Protein AF-A0A3A8ZZY4-F1 (afdb_monomer_lite)

Foldseek 3Di:
DDDDADPQADALLPDDFDQWKKKKFFKFDFPPPVDDIDTQIFIDGNVDAARVVRSVVQVLLVVLAPDPLVPPPDDPPSNRFDKHWQDAAQLRQWTKIWTADPVQRKIWIFIGGLNHTDDIDIDRPPDDDDAFAWADDDPDIDTDDPLLSVLQCVQDVCDPVCSSHSCPQQAERRRQWGWDADPVRQKIFIAGSNHRDTLAMDGCVVVLVVVCVPDPPDHRPDQADKDWLHWYDDSQWTWTWMDGHQWIWIAIPPVRDIDTDGGQQASWDADPVNQKIKGWSDAWCPVPDDDVVLVVDRVHTFIWMAGPVVRHIHTHDDAQVPDSRTNHTNGMHIDIHRPVSSVVSSPDDDPPPPDPDDD

Sequence (359 aa):
MGYMLSQDYCTIEEFEEMDYYLFCGTQIHKSGTGSGFERKPSIINNDIKTIEEAKELYQRFRAKLPLDDEKLESGEGDENERTEVLYVSPDCKWIITTRWSNYQNVITTKLFVEKEKTREEVYDGSEEITPIIIIKDGEQYKEMDDRHYKQLSEIVWVNFYDIVCSDLKGMSEEGDLIAIMNDDRSLLTIKRVEDGTERWSYDLEGIREDVWERRDDMQKGYEFFSTVCQFEGNEQEGWLVMQAGSSFYKIAYPSGKVTYLGEYLYSPSFSPDGRYLAYSSVDYDNRAGMKSTEYEQTPPPGIYVRDIETGKTAYIYWDPSRNSEEDYFEYRDFLWIEKDSFEEYMTDTDGKNGTKGAE

Structure (mmCIF, N/CA/C/O backbone):
data_AF-A0A3A8ZZY4-F1
#
_entry.id   AF-A0A3A8ZZY4-F1
#
loop_
_atom_site.group_PDB
_atom_site.id
_atom_site.type_symbol
_atom_site.label_atom_id
_atom_site.label_alt_id
_atom_site.label_comp_id
_atom_site.label_asym_id
_atom_site.label_entity_id
_atom_site.label_seq_id
_atom_site.pdbx_PDB_ins_code
_atom_site.Cartn_x
_atom_site.Cartn_y
_atom_site.Cartn_z
_atom_site.occupancy
_atom_site.B_iso_or_equiv
_atom_site.auth_seq_id
_atom_site.auth_comp_id
_atom_site.auth_asym_id
_atom_site.auth_atom_id
_atom_site.pdbx_PDB_model_num
ATOM 1 N N . MET A 1 1 ? 26.068 -13.279 6.895 1.00 34.47 1 MET A N 1
ATOM 2 C CA . MET A 1 1 ? 26.098 -13.832 8.269 1.00 34.47 1 MET A CA 1
ATOM 3 C C . MET A 1 1 ? 24.657 -14.175 8.600 1.00 34.47 1 MET A C 1
ATOM 5 O O . MET A 1 1 ? 23.844 -13.266 8.571 1.00 34.47 1 MET A O 1
ATOM 9 N N . GLY A 1 2 ? 24.308 -15.460 8.724 1.00 35.22 2 GLY A N 1
ATOM 10 C CA . GLY A 1 2 ? 22.908 -15.881 8.853 1.00 35.22 2 GLY A CA 1
ATOM 11 C C . GLY A 1 2 ? 22.333 -15.422 10.186 1.00 35.22 2 GLY A C 1
ATOM 12 O O . GLY A 1 2 ? 22.812 -15.856 11.233 1.00 35.22 2 GLY A O 1
ATOM 13 N N . TYR A 1 3 ? 21.354 -14.521 10.152 1.00 46.41 3 TYR A N 1
ATOM 14 C CA . TYR A 1 3 ? 20.561 -14.212 11.332 1.00 46.41 3 TYR A CA 1
ATOM 15 C C . TYR A 1 3 ? 19.763 -15.464 11.681 1.00 46.41 3 TYR A C 1
ATOM 17 O O . TYR A 1 3 ? 19.032 -15.995 10.849 1.00 46.41 3 TYR A O 1
ATOM 25 N N . MET A 1 4 ? 19.941 -15.971 12.898 1.00 40.50 4 MET A N 1
ATOM 26 C CA . MET A 1 4 ? 18.979 -16.911 13.454 1.00 40.50 4 MET A CA 1
ATOM 27 C C . MET A 1 4 ? 17.675 -16.142 13.635 1.00 40.50 4 MET A C 1
ATOM 29 O O . MET A 1 4 ? 17.638 -15.192 14.418 1.00 40.50 4 MET A O 1
ATOM 33 N N . LEU A 1 5 ? 16.635 -16.541 12.903 1.00 52.94 5 LEU A N 1
ATOM 34 C CA . LEU A 1 5 ? 15.272 -16.103 13.182 1.00 52.94 5 LEU A CA 1
ATOM 35 C C . LEU A 1 5 ? 14.984 -16.379 14.665 1.00 52.94 5 LEU A C 1
ATOM 37 O O . LEU A 1 5 ? 15.383 -17.427 15.190 1.00 52.94 5 LEU A O 1
ATOM 41 N N . SER A 1 6 ? 14.345 -15.437 15.366 1.00 56.25 6 SER A N 1
ATOM 42 C CA . SER A 1 6 ? 13.796 -15.772 16.682 1.00 56.25 6 SER A CA 1
ATOM 43 C C . SER A 1 6 ? 12.751 -16.883 16.510 1.00 56.25 6 SER A C 1
ATOM 45 O O . SER A 1 6 ? 12.298 -17.150 15.398 1.00 56.25 6 SER A O 1
ATOM 47 N N . GLN A 1 7 ? 12.365 -17.550 17.600 1.00 54.94 7 GLN A N 1
ATOM 48 C CA . GLN A 1 7 ? 11.425 -18.683 17.551 1.00 54.94 7 GLN A CA 1
ATOM 49 C C . GLN A 1 7 ? 10.053 -18.343 16.933 1.00 54.94 7 GLN A C 1
ATOM 51 O O . GLN A 1 7 ? 9.288 -19.259 16.647 1.00 54.94 7 GLN A O 1
ATOM 56 N N . ASP A 1 8 ? 9.771 -17.058 16.705 1.00 68.12 8 ASP A N 1
ATOM 57 C CA . ASP A 1 8 ? 8.483 -16.540 16.253 1.00 68.12 8 ASP A CA 1
ATOM 58 C C . ASP A 1 8 ? 8.420 -16.241 14.740 1.00 68.12 8 ASP A C 1
ATOM 60 O O . ASP A 1 8 ? 7.349 -15.889 14.247 1.00 68.12 8 ASP A O 1
ATOM 64 N N . TYR A 1 9 ? 9.527 -16.383 13.992 1.00 82.38 9 TYR A N 1
ATOM 65 C CA . TYR A 1 9 ? 9.566 -16.118 12.543 1.00 82.38 9 TYR A CA 1
ATOM 66 C C . TYR A 1 9 ? 9.972 -17.348 11.741 1.00 82.38 9 TYR A C 1
ATOM 68 O O . TYR A 1 9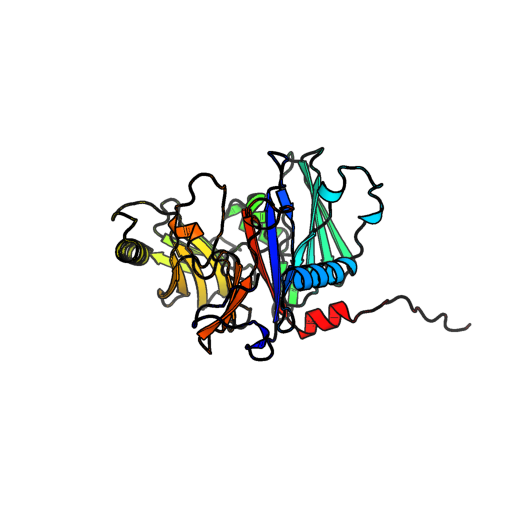 ? 10.842 -18.118 12.151 1.00 82.38 9 TYR A O 1
ATOM 76 N N . CYS A 1 10 ? 9.372 -17.487 10.563 1.00 84.00 10 CYS A N 1
ATOM 77 C CA . CYS A 1 10 ? 9.706 -18.514 9.586 1.00 84.00 10 CYS A CA 1
ATOM 78 C C . CYS A 1 10 ? 10.314 -17.909 8.314 1.00 84.00 10 CYS A C 1
ATOM 80 O O . CYS A 1 10 ? 10.350 -16.692 8.115 1.00 84.00 10 CYS A O 1
ATOM 82 N N . THR A 1 11 ? 10.820 -18.773 7.445 1.00 84.25 11 THR A N 1
ATOM 83 C CA . THR A 1 11 ? 11.118 -18.414 6.055 1.00 84.25 11 THR A CA 1
ATOM 84 C C . THR A 1 11 ? 9.823 -18.346 5.238 1.00 84.25 11 THR A C 1
ATOM 86 O O . THR A 1 11 ? 8.807 -18.925 5.627 1.00 84.25 11 THR A O 1
ATOM 89 N N . ILE A 1 12 ? 9.830 -17.632 4.108 1.00 85.06 12 ILE A N 1
ATOM 90 C CA . ILE A 1 12 ? 8.643 -17.529 3.239 1.00 85.06 12 ILE A CA 1
ATOM 91 C C . ILE A 1 12 ? 8.291 -18.864 2.553 1.00 85.06 12 ILE A C 1
ATOM 93 O O . ILE A 1 12 ? 7.125 -19.127 2.275 1.00 85.06 12 ILE A O 1
ATOM 97 N N . GLU A 1 13 ? 9.270 -19.759 2.383 1.00 83.75 13 GLU A N 1
ATOM 98 C CA . GLU A 1 13 ? 9.075 -21.139 1.901 1.00 83.75 13 GLU A CA 1
ATOM 99 C C . GLU A 1 13 ? 8.214 -21.995 2.852 1.00 83.75 13 GLU A C 1
ATOM 101 O O . GLU A 1 13 ? 7.674 -23.022 2.452 1.00 83.75 13 GLU A O 1
ATOM 106 N N . GLU A 1 14 ? 8.103 -21.610 4.129 1.00 84.38 14 GLU A N 1
ATOM 107 C CA . GLU A 1 14 ? 7.311 -22.334 5.137 1.00 84.38 14 GLU A CA 1
ATOM 108 C C . GLU A 1 14 ? 5.828 -21.936 5.148 1.00 84.38 14 GLU A C 1
ATOM 110 O O . GLU A 1 14 ? 5.035 -22.481 5.940 1.00 84.38 14 GLU A O 1
ATOM 115 N N . PHE A 1 15 ? 5.455 -20.972 4.307 1.00 83.56 15 PHE A N 1
ATOM 116 C CA . PHE A 1 15 ? 4.062 -20.703 3.985 1.00 83.56 15 PHE A CA 1
ATOM 117 C C . PHE A 1 15 ? 3.546 -21.791 3.043 1.00 83.56 15 PHE A C 1
ATOM 119 O O . PHE A 1 15 ? 4.311 -22.437 2.328 1.00 83.56 15 PHE A O 1
ATOM 126 N N . GLU A 1 16 ? 2.233 -22.018 3.056 1.00 74.81 16 GLU A N 1
ATOM 127 C CA . GLU A 1 16 ? 1.615 -22.725 1.935 1.00 74.81 16 GLU A CA 1
ATOM 128 C C . GLU A 1 16 ? 1.882 -21.948 0.637 1.00 74.81 16 GLU A C 1
ATOM 130 O O . GLU A 1 16 ? 2.262 -20.772 0.674 1.00 74.81 16 GLU A O 1
ATOM 135 N N . GLU A 1 17 ? 1.716 -22.618 -0.504 1.00 83.00 17 GLU A N 1
ATOM 136 C CA . GLU A 1 17 ? 1.818 -21.971 -1.811 1.00 83.00 17 GLU A CA 1
ATOM 137 C C . GLU A 1 17 ? 0.932 -20.719 -1.814 1.00 83.00 17 GLU A C 1
ATOM 139 O O . GLU A 1 17 ? -0.276 -20.814 -1.604 1.00 83.00 17 GLU A O 1
ATOM 144 N N . MET A 1 18 ? 1.559 -19.545 -1.934 1.00 89.38 18 MET A N 1
ATOM 145 C CA . MET A 1 18 ? 0.845 -18.277 -1.920 1.00 89.38 18 MET A CA 1
ATOM 146 C C . MET A 1 18 ? 0.249 -18.038 -3.298 1.00 89.38 18 MET A C 1
ATOM 148 O O . MET A 1 18 ? 0.921 -18.203 -4.318 1.00 89.38 18 MET A O 1
ATOM 152 N N . ASP A 1 19 ? -0.980 -17.540 -3.307 1.00 94.06 19 ASP A N 1
ATOM 153 C CA . ASP A 1 19 ? -1.680 -17.125 -4.525 1.00 94.06 19 ASP A CA 1
ATOM 154 C C . ASP A 1 19 ? -1.203 -15.750 -5.037 1.00 94.06 19 ASP A C 1
ATOM 156 O O . ASP A 1 19 ? -1.720 -15.226 -6.023 1.00 94.06 19 ASP A O 1
ATOM 160 N N . TYR A 1 20 ? -0.193 -15.159 -4.384 1.00 95.75 20 TYR A N 1
ATOM 161 C CA . TYR A 1 20 ? 0.302 -13.819 -4.676 1.00 95.75 20 TYR A CA 1
ATOM 162 C C . TYR A 1 20 ? 1.825 -13.709 -4.639 1.00 95.75 20 TYR A C 1
ATOM 164 O O . TYR A 1 20 ? 2.514 -14.348 -3.843 1.00 95.75 20 TYR A O 1
ATOM 172 N N . TYR A 1 21 ? 2.325 -12.798 -5.463 1.00 96.88 21 TYR A N 1
ATOM 173 C CA . TYR A 1 21 ? 3.656 -12.220 -5.401 1.00 96.88 21 TYR A CA 1
ATOM 174 C C . TYR A 1 21 ? 3.553 -10.866 -4.699 1.00 96.88 21 TYR A C 1
ATOM 176 O O . TYR A 1 21 ? 2.567 -10.142 -4.843 1.00 96.88 21 TYR A O 1
ATOM 184 N N . LEU A 1 22 ? 4.591 -10.502 -3.956 1.00 96.38 22 LEU A N 1
ATOM 185 C CA . LEU A 1 22 ? 4.675 -9.224 -3.266 1.00 96.38 22 LEU A CA 1
ATOM 186 C C . LEU A 1 22 ? 5.657 -8.314 -4.001 1.00 96.38 22 LEU A C 1
ATOM 188 O O . LEU A 1 22 ? 6.867 -8.545 -3.981 1.00 96.38 22 LEU A O 1
ATOM 192 N N . PHE A 1 23 ? 5.147 -7.267 -4.639 1.00 96.19 23 PHE A N 1
ATOM 193 C CA . PHE A 1 23 ? 5.970 -6.177 -5.142 1.00 96.19 23 PHE A CA 1
ATOM 194 C C . PHE A 1 23 ? 6.312 -5.231 -3.994 1.00 96.19 23 PHE A C 1
ATOM 196 O O . PHE A 1 23 ? 5.437 -4.767 -3.267 1.00 96.19 23 PHE A O 1
ATOM 203 N N . CYS A 1 24 ? 7.596 -4.936 -3.830 1.00 92.81 24 CYS A N 1
ATOM 204 C CA . CYS A 1 24 ? 8.098 -4.031 -2.805 1.00 92.81 24 CYS A CA 1
ATOM 205 C C . CYS A 1 24 ? 8.744 -2.822 -3.478 1.00 92.81 24 CYS A C 1
ATOM 207 O O . CYS A 1 24 ? 9.872 -2.913 -3.973 1.00 92.81 24 CYS A O 1
ATOM 209 N N . GLY A 1 25 ? 8.043 -1.692 -3.474 1.00 89.19 25 GLY A N 1
ATOM 210 C CA . GLY A 1 25 ? 8.550 -0.410 -3.948 1.00 89.19 25 GLY A CA 1
ATOM 211 C C . GLY A 1 25 ? 9.370 0.263 -2.856 1.00 89.19 25 GLY A C 1
ATOM 212 O O . GLY A 1 25 ? 8.813 0.945 -2.009 1.00 89.19 25 GLY A O 1
ATOM 213 N N . THR A 1 26 ? 10.687 0.058 -2.848 1.00 85.81 26 THR A N 1
ATOM 214 C CA . THR A 1 26 ? 11.584 0.625 -1.826 1.00 85.81 26 THR A CA 1
ATOM 215 C C . THR A 1 26 ? 12.323 1.853 -2.353 1.00 85.81 26 THR A C 1
ATOM 217 O O . THR A 1 26 ? 12.956 1.781 -3.411 1.00 85.81 26 THR A O 1
ATOM 220 N N . GLN A 1 27 ? 12.317 2.940 -1.579 1.00 81.69 27 GLN A N 1
ATOM 221 C CA . GLN A 1 27 ? 13.132 4.132 -1.806 1.00 81.69 27 GLN A CA 1
ATOM 222 C C . GLN A 1 27 ? 14.170 4.301 -0.687 1.00 81.69 27 GLN A C 1
ATOM 224 O O . GLN A 1 27 ? 13.873 4.184 0.504 1.00 81.69 27 GLN A O 1
ATOM 229 N N . ILE A 1 28 ? 15.413 4.558 -1.087 1.00 79.75 28 ILE A N 1
ATOM 230 C CA . ILE A 1 28 ? 16.561 4.737 -0.198 1.00 79.75 28 ILE A CA 1
ATOM 231 C C . ILE A 1 28 ? 17.297 6.031 -0.530 1.00 79.75 28 ILE A C 1
ATOM 233 O O . ILE A 1 28 ? 17.249 6.526 -1.657 1.00 79.75 28 ILE A O 1
ATOM 237 N N . HIS A 1 29 ? 18.039 6.560 0.435 1.00 73.06 29 HIS A N 1
ATOM 238 C CA . HIS A 1 29 ? 18.991 7.631 0.172 1.00 73.06 29 HIS A CA 1
ATOM 239 C C . HIS A 1 29 ? 20.245 7.108 -0.531 1.00 73.06 29 HIS A C 1
ATOM 241 O O . HIS A 1 29 ? 20.738 6.015 -0.238 1.00 73.06 29 HIS A O 1
ATOM 247 N N . LYS A 1 30 ? 20.793 7.926 -1.435 1.00 69.50 30 LYS A N 1
ATOM 248 C CA . LYS A 1 30 ? 22.051 7.619 -2.123 1.00 69.50 30 LYS A CA 1
ATOM 249 C C . LYS A 1 30 ? 23.234 7.717 -1.165 1.00 69.50 30 LYS A C 1
ATOM 251 O O . LYS A 1 30 ? 23.441 8.743 -0.513 1.00 69.50 30 LYS A O 1
ATOM 256 N N . SER A 1 31 ? 24.054 6.669 -1.130 1.00 62.94 31 SER A N 1
ATOM 257 C CA . SER A 1 31 ? 25.266 6.645 -0.312 1.00 62.94 31 SER A CA 1
ATOM 258 C C . SER A 1 31 ? 26.271 7.704 -0.777 1.00 62.94 31 SER A C 1
ATOM 260 O O . SER A 1 31 ? 26.604 7.783 -1.958 1.00 62.94 31 SER A O 1
ATOM 262 N N . GLY A 1 32 ? 26.802 8.500 0.155 1.00 58.94 32 GLY A N 1
ATOM 263 C CA . GLY A 1 32 ? 27.968 9.362 -0.083 1.00 58.94 32 GLY A CA 1
ATOM 264 C C . GLY A 1 32 ? 27.725 10.675 -0.845 1.00 58.94 32 GLY A C 1
ATOM 265 O O . GLY A 1 32 ? 28.667 11.454 -0.983 1.00 58.94 32 GLY A O 1
ATOM 266 N N . THR A 1 33 ? 26.502 10.970 -1.300 1.00 55.62 33 THR A N 1
ATOM 267 C CA . THR A 1 33 ? 26.198 12.188 -2.084 1.00 55.62 33 THR A CA 1
ATOM 268 C C . THR A 1 33 ? 25.643 13.348 -1.252 1.00 55.62 33 THR A C 1
ATOM 270 O O . THR A 1 33 ? 25.583 14.478 -1.735 1.00 55.62 33 THR A O 1
ATOM 273 N N . GLY A 1 34 ? 25.212 13.099 -0.009 1.00 52.22 34 GLY A N 1
ATOM 274 C CA . GLY A 1 34 ? 24.626 14.111 0.884 1.00 52.22 34 GLY A CA 1
ATOM 275 C C . GLY A 1 34 ? 23.279 14.694 0.418 1.00 52.22 34 GLY A C 1
ATOM 276 O O . GLY A 1 34 ? 22.726 15.547 1.107 1.00 52.22 34 GLY A O 1
ATOM 277 N N . SER A 1 35 ? 22.757 14.256 -0.734 1.00 56.94 35 SER A N 1
ATOM 278 C CA . SER A 1 35 ? 21.435 14.594 -1.276 1.00 56.94 35 SER A CA 1
ATOM 279 C C . SER A 1 35 ? 21.035 13.600 -2.379 1.00 56.94 35 SER A C 1
ATOM 281 O O . SER A 1 35 ? 21.894 13.119 -3.125 1.00 56.94 35 SER A O 1
ATOM 283 N N . GLY A 1 36 ? 19.738 13.300 -2.478 1.00 64.50 36 GLY A N 1
ATOM 284 C CA . GLY A 1 36 ? 19.154 12.460 -3.527 1.00 64.50 36 GLY A CA 1
ATOM 285 C C . GLY A 1 36 ? 18.699 11.075 -3.063 1.00 64.50 36 GLY A C 1
ATOM 286 O O . GLY A 1 36 ? 19.232 10.505 -2.109 1.00 64.50 36 GLY A O 1
ATOM 287 N N . PHE A 1 37 ? 17.721 10.544 -3.794 1.00 72.50 37 PHE A N 1
ATOM 288 C CA . PHE A 1 37 ? 17.074 9.263 -3.531 1.00 72.50 37 PHE A CA 1
ATOM 289 C C . PHE A 1 37 ? 17.274 8.310 -4.703 1.00 72.50 37 PHE A C 1
ATOM 291 O O . PHE A 1 37 ? 17.449 8.736 -5.850 1.00 72.50 37 PHE A O 1
ATOM 298 N N . GLU A 1 38 ? 17.252 7.020 -4.410 1.00 77.69 38 GLU A N 1
ATOM 299 C CA . GLU A 1 38 ? 17.278 5.941 -5.381 1.00 77.69 38 GLU A CA 1
ATOM 300 C C . GLU A 1 38 ? 16.174 4.937 -5.059 1.00 77.69 38 GLU A C 1
ATOM 302 O O . GLU A 1 38 ? 15.868 4.661 -3.899 1.00 77.69 38 GLU A O 1
ATOM 307 N N . ARG A 1 39 ? 15.580 4.370 -6.104 1.00 82.25 39 ARG A N 1
ATOM 308 C CA . ARG A 1 39 ? 14.596 3.303 -5.975 1.00 82.25 39 ARG A CA 1
ATOM 309 C C . ARG A 1 39 ? 15.259 1.956 -6.173 1.00 82.25 39 ARG A C 1
ATOM 311 O O . ARG A 1 39 ? 15.960 1.739 -7.156 1.00 82.25 39 ARG A O 1
ATOM 318 N N . LYS A 1 40 ? 14.996 1.039 -5.250 1.00 86.94 40 LYS A N 1
ATOM 319 C CA . LYS A 1 40 ? 15.500 -0.337 -5.276 1.00 86.94 40 LYS A CA 1
ATOM 320 C C . LYS A 1 40 ? 14.340 -1.333 -5.172 1.00 86.94 40 LYS A C 1
ATOM 322 O O . LYS A 1 40 ? 14.303 -2.094 -4.214 1.00 86.94 40 LYS A O 1
ATOM 327 N N . PRO A 1 41 ? 13.361 -1.324 -6.089 1.00 91.25 41 PRO A N 1
ATOM 328 C CA . PRO A 1 41 ? 12.226 -2.237 -6.015 1.00 91.25 41 PRO A CA 1
ATOM 329 C C . PRO A 1 41 ? 12.644 -3.714 -6.104 1.00 91.25 41 PRO A C 1
ATOM 331 O O . PRO A 1 41 ? 13.705 -4.065 -6.627 1.00 91.25 41 PRO A O 1
ATOM 334 N N . SER A 1 42 ? 11.790 -4.583 -5.571 1.00 94.25 42 SER A N 1
ATOM 335 C CA . SER A 1 42 ? 11.979 -6.037 -5.561 1.00 94.25 42 SER A CA 1
ATOM 336 C C . SER A 1 42 ? 10.634 -6.752 -5.676 1.00 94.25 42 SER A C 1
ATOM 338 O O . SER A 1 42 ? 9.596 -6.154 -5.401 1.00 94.25 42 SER A O 1
ATOM 340 N N . ILE A 1 43 ? 10.645 -8.013 -6.110 1.00 96.88 43 ILE A N 1
ATOM 341 C CA . ILE A 1 43 ? 9.452 -8.866 -6.152 1.00 96.88 43 ILE A CA 1
ATOM 342 C C . ILE A 1 43 ? 9.758 -10.148 -5.389 1.00 96.88 43 ILE A C 1
ATOM 344 O O . ILE A 1 43 ? 10.781 -10.786 -5.631 1.00 96.88 43 ILE A O 1
ATOM 348 N N . ILE A 1 44 ? 8.873 -10.512 -4.472 1.00 94.94 44 ILE A N 1
ATOM 349 C CA . ILE A 1 44 ? 9.041 -11.621 -3.540 1.00 94.94 44 ILE A CA 1
ATOM 350 C C . ILE A 1 44 ? 7.952 -12.664 -3.801 1.00 94.94 44 ILE A C 1
ATOM 352 O O . ILE A 1 44 ? 6.784 -12.318 -3.957 1.00 94.94 44 ILE A O 1
ATOM 356 N N . ASN A 1 45 ? 8.335 -13.939 -3.820 1.00 92.69 45 ASN A N 1
ATOM 357 C CA . ASN A 1 45 ? 7.428 -15.088 -3.843 1.00 92.69 45 ASN A CA 1
ATOM 358 C C . ASN A 1 45 ? 7.920 -16.163 -2.855 1.00 92.69 45 ASN A C 1
ATOM 360 O O . ASN A 1 45 ? 8.943 -15.966 -2.193 1.00 92.69 45 ASN A O 1
ATOM 364 N N . ASN A 1 46 ? 7.224 -17.302 -2.773 1.00 89.75 46 ASN A N 1
ATOM 365 C CA . ASN A 1 46 ? 7.596 -18.399 -1.873 1.00 89.75 46 ASN A CA 1
ATOM 366 C C . ASN A 1 46 ? 9.009 -18.961 -2.098 1.00 89.75 46 ASN A C 1
ATOM 368 O O . ASN A 1 46 ? 9.578 -19.479 -1.148 1.00 89.75 46 ASN A O 1
ATOM 372 N N . ASP A 1 47 ? 9.574 -18.865 -3.305 1.00 87.44 47 ASP A N 1
ATOM 373 C CA . ASP A 1 47 ? 10.882 -19.446 -3.645 1.00 87.44 47 ASP A CA 1
ATOM 374 C C . ASP A 1 47 ? 12.063 -18.505 -3.343 1.00 87.44 47 ASP A C 1
ATOM 376 O O . ASP A 1 47 ? 13.224 -18.917 -3.417 1.00 87.44 47 ASP A O 1
ATOM 380 N N . ILE A 1 48 ? 11.792 -17.232 -3.032 1.00 87.12 48 ILE A N 1
ATOM 381 C CA . ILE A 1 48 ? 12.819 -16.221 -2.760 1.00 87.12 48 ILE A CA 1
ATOM 382 C C . ILE A 1 48 ? 13.410 -16.413 -1.359 1.00 87.12 48 ILE A C 1
ATOM 384 O O . ILE A 1 48 ? 12.711 -16.355 -0.347 1.00 87.12 48 ILE A O 1
ATOM 388 N N . LYS A 1 49 ? 14.737 -16.545 -1.286 1.00 83.12 49 LYS A N 1
ATOM 389 C CA . LYS A 1 49 ? 15.494 -16.706 -0.033 1.00 83.12 49 LYS A CA 1
ATOM 390 C C . LYS A 1 49 ? 16.223 -15.451 0.387 1.00 83.12 49 LYS A C 1
ATOM 392 O O . LYS A 1 49 ? 16.480 -15.261 1.578 1.00 83.12 49 LYS A O 1
ATOM 397 N N . THR A 1 50 ? 16.614 -14.624 -0.576 1.00 86.88 50 THR A N 1
ATOM 398 C CA . THR A 1 50 ? 17.387 -13.412 -0.309 1.00 86.88 50 THR A CA 1
ATOM 399 C C . THR A 1 50 ? 16.821 -12.212 -1.049 1.00 86.88 50 THR A C 1
ATOM 401 O O . THR A 1 50 ? 16.118 -12.334 -2.053 1.00 86.88 50 THR A O 1
ATOM 404 N N . ILE A 1 51 ? 17.146 -11.019 -0.555 1.00 87.50 51 ILE A N 1
ATOM 405 C CA . ILE A 1 51 ? 16.712 -9.787 -1.204 1.00 87.50 51 ILE A CA 1
ATOM 406 C C . ILE A 1 51 ? 17.345 -9.614 -2.594 1.00 87.50 51 ILE A C 1
ATOM 408 O O . ILE A 1 51 ? 16.746 -9.002 -3.473 1.00 87.50 51 ILE A O 1
ATOM 412 N N . GLU A 1 52 ? 18.532 -10.172 -2.830 1.00 89.94 52 GLU A N 1
ATOM 413 C CA . GLU A 1 52 ? 19.194 -10.156 -4.136 1.00 89.94 52 GLU A CA 1
ATOM 414 C C . GLU A 1 52 ? 18.395 -10.950 -5.174 1.00 89.94 52 GLU A C 1
ATOM 416 O O . GLU A 1 52 ? 18.140 -10.432 -6.259 1.00 89.94 52 GLU A O 1
ATOM 421 N N . GLU A 1 53 ? 17.908 -12.144 -4.824 1.00 93.06 53 GLU A N 1
ATOM 422 C CA . GLU A 1 53 ? 17.029 -12.934 -5.699 1.00 93.06 53 GLU A CA 1
ATOM 423 C C . GLU A 1 53 ? 15.721 -12.176 -6.002 1.00 93.06 53 GLU A C 1
ATOM 425 O O . GLU A 1 53 ? 15.247 -12.163 -7.142 1.00 93.06 53 GLU A O 1
ATOM 430 N N . ALA A 1 54 ? 15.168 -11.477 -5.002 1.00 93.88 54 ALA A N 1
ATOM 431 C CA . ALA A 1 54 ? 13.967 -10.657 -5.158 1.00 93.88 54 ALA A CA 1
ATOM 432 C C . ALA A 1 54 ? 14.189 -9.467 -6.112 1.00 93.88 54 ALA A C 1
ATOM 434 O O . ALA A 1 54 ? 13.343 -9.141 -6.954 1.00 93.88 54 ALA A O 1
ATOM 435 N N . LYS A 1 55 ? 15.349 -8.809 -5.995 1.00 92.62 55 LYS A N 1
ATOM 436 C CA . LYS A 1 55 ? 15.780 -7.727 -6.890 1.00 92.62 55 LYS A CA 1
ATOM 437 C C . LYS A 1 55 ? 15.996 -8.257 -8.308 1.00 92.62 55 LYS A C 1
ATOM 439 O O . LYS A 1 55 ? 15.541 -7.628 -9.259 1.00 92.62 55 LYS A O 1
ATOM 444 N N . GLU A 1 56 ? 16.617 -9.422 -8.480 1.00 95.44 56 GLU A N 1
ATOM 445 C CA . GLU A 1 56 ? 16.795 -10.059 -9.792 1.00 95.44 56 GLU A CA 1
ATOM 446 C C . GLU A 1 56 ? 15.461 -10.420 -10.461 1.00 95.44 56 GLU A C 1
ATOM 448 O O . GLU A 1 56 ? 15.294 -10.217 -11.669 1.00 95.44 56 GLU A O 1
ATOM 453 N N . LEU A 1 57 ? 14.484 -10.929 -9.701 1.00 96.81 57 LEU A N 1
ATOM 454 C CA . LEU A 1 57 ? 13.137 -11.179 -10.216 1.00 96.81 57 LEU A CA 1
ATOM 455 C C . LEU A 1 57 ? 12.475 -9.883 -10.700 1.00 96.81 57 LEU A C 1
ATOM 457 O O . LEU A 1 57 ? 11.960 -9.851 -11.820 1.00 96.81 57 LEU A O 1
ATOM 461 N N . TYR A 1 58 ? 12.571 -8.806 -9.919 1.00 96.81 58 TYR A N 1
ATOM 462 C CA . TYR A 1 58 ? 12.103 -7.490 -10.349 1.00 96.81 58 TYR A CA 1
ATOM 463 C C . TYR A 1 58 ? 12.780 -7.022 -11.646 1.00 96.81 58 TYR A C 1
ATOM 465 O O . TYR A 1 58 ? 12.100 -6.572 -12.566 1.00 96.81 58 TYR A O 1
ATOM 473 N N . GLN A 1 59 ? 14.104 -7.161 -11.769 1.00 94.94 59 GLN A N 1
ATOM 474 C CA . GLN A 1 59 ? 14.816 -6.743 -12.982 1.00 94.94 59 GLN A CA 1
ATOM 475 C C . GLN A 1 59 ? 14.332 -7.505 -14.224 1.00 94.94 59 GLN A C 1
ATOM 477 O O . GLN A 1 59 ? 14.165 -6.905 -15.287 1.00 94.94 59 GLN A O 1
ATOM 482 N N . ARG A 1 60 ? 14.042 -8.808 -14.092 1.00 95.44 60 ARG A N 1
ATOM 483 C CA . ARG A 1 60 ? 13.447 -9.611 -15.174 1.00 95.44 60 ARG A CA 1
ATOM 484 C C . ARG A 1 60 ? 12.039 -9.142 -15.535 1.00 95.44 60 ARG A C 1
ATOM 486 O O . ARG A 1 60 ? 11.729 -9.063 -16.720 1.00 95.44 60 ARG A O 1
ATOM 493 N N . PHE A 1 61 ? 11.212 -8.826 -14.540 1.00 95.94 61 PHE A N 1
ATOM 494 C CA . PHE A 1 61 ? 9.870 -8.275 -14.745 1.00 95.94 61 PHE A CA 1
ATOM 495 C C . PHE A 1 61 ? 9.921 -6.933 -15.481 1.00 95.94 61 PHE A C 1
ATOM 497 O O . PHE A 1 61 ? 9.304 -6.766 -16.532 1.00 95.94 61 PHE A O 1
ATOM 504 N N . ARG A 1 62 ? 10.746 -6.006 -14.992 1.00 93.94 62 ARG A N 1
ATOM 505 C CA . ARG A 1 62 ? 10.956 -4.688 -15.592 1.00 93.94 62 ARG A CA 1
ATOM 506 C C . ARG A 1 62 ? 11.455 -4.780 -17.036 1.00 93.94 62 ARG A C 1
ATOM 508 O O . ARG A 1 62 ? 11.022 -3.999 -17.874 1.00 93.94 62 ARG A O 1
ATOM 515 N N . ALA A 1 63 ? 12.337 -5.730 -17.348 1.00 92.38 63 ALA A N 1
ATOM 516 C CA . ALA A 1 63 ? 12.868 -5.925 -18.700 1.00 92.38 63 ALA A CA 1
ATOM 517 C C . ALA A 1 63 ? 11.807 -6.343 -19.739 1.00 92.38 63 ALA A C 1
ATOM 519 O O . ALA A 1 63 ? 12.073 -6.275 -20.937 1.00 92.38 63 ALA A O 1
ATOM 520 N N . LYS A 1 64 ? 10.611 -6.770 -19.308 1.00 92.19 64 LYS A N 1
ATOM 521 C CA . LYS A 1 64 ? 9.477 -7.052 -20.203 1.00 92.19 64 LYS A CA 1
ATOM 522 C C . LYS A 1 64 ? 8.755 -5.789 -20.678 1.00 92.19 64 LYS A C 1
ATOM 524 O O . LYS A 1 64 ? 7.997 -5.869 -21.641 1.00 92.19 64 LYS A O 1
ATOM 529 N N . LEU A 1 65 ? 8.963 -4.650 -20.015 1.00 90.88 65 LEU A N 1
ATOM 530 C CA . LEU A 1 65 ? 8.368 -3.377 -20.411 1.00 90.88 65 LEU A CA 1
ATOM 531 C C . LEU A 1 65 ? 9.183 -2.743 -21.549 1.00 90.88 65 LEU A C 1
ATOM 533 O O . LEU A 1 65 ? 10.416 -2.752 -21.492 1.00 90.88 65 LEU A O 1
ATOM 537 N N . PRO A 1 66 ? 8.535 -2.138 -22.560 1.00 88.94 66 PRO A N 1
ATOM 538 C CA . PRO A 1 66 ? 9.228 -1.437 -23.635 1.00 88.94 66 PRO A CA 1
ATOM 539 C C . PRO A 1 66 ? 9.702 -0.055 -23.155 1.00 88.94 66 PRO A C 1
ATOM 541 O O . PRO A 1 66 ? 9.136 0.981 -23.506 1.00 88.94 66 PRO A O 1
ATOM 544 N N . LEU A 1 67 ? 10.727 -0.051 -22.303 1.00 86.81 67 LEU A N 1
ATOM 545 C CA . LEU A 1 67 ? 11.335 1.152 -21.739 1.00 86.81 67 LEU A CA 1
ATOM 546 C C . LEU A 1 67 ? 12.442 1.689 -22.656 1.00 86.81 67 LEU A C 1
ATOM 548 O O . LEU A 1 67 ? 13.197 0.932 -23.259 1.00 86.81 67 LEU A O 1
ATOM 552 N N . ASP A 1 68 ? 12.574 3.013 -22.725 1.00 73.50 68 ASP A N 1
ATOM 553 C CA . ASP A 1 68 ? 13.539 3.704 -23.597 1.00 73.50 68 ASP A CA 1
ATOM 554 C C . ASP A 1 68 ? 14.941 3.863 -22.963 1.00 73.50 68 ASP A C 1
ATOM 556 O O . ASP A 1 68 ? 15.730 4.701 -23.408 1.00 73.50 68 ASP A O 1
ATOM 560 N N . ASP A 1 69 ? 15.260 3.108 -21.906 1.00 67.69 69 ASP A N 1
ATOM 561 C CA . ASP A 1 69 ? 16.437 3.369 -21.057 1.00 67.69 69 ASP A CA 1
ATOM 562 C C . ASP A 1 69 ? 17.783 3.113 -21.765 1.00 67.69 69 ASP A C 1
ATOM 564 O O . ASP A 1 69 ? 18.806 3.652 -21.352 1.00 67.69 69 ASP A O 1
ATOM 568 N N . GLU A 1 70 ? 17.800 2.348 -22.865 1.00 50.38 70 GLU A N 1
ATOM 569 C CA . GLU A 1 70 ? 19.016 2.019 -23.635 1.00 50.38 70 GLU A CA 1
ATOM 570 C C . GLU A 1 70 ? 19.685 3.230 -24.320 1.00 50.38 70 GLU A C 1
ATOM 572 O O . GLU A 1 70 ? 20.786 3.105 -24.855 1.00 50.38 70 GLU A O 1
ATOM 577 N N . LYS A 1 71 ? 19.050 4.410 -24.326 1.00 47.03 71 LYS A N 1
ATOM 578 C CA . LYS A 1 71 ? 19.623 5.640 -24.910 1.00 47.03 71 LYS A CA 1
ATOM 579 C C . LYS A 1 71 ? 20.497 6.455 -23.949 1.00 47.03 71 LYS A C 1
ATOM 581 O O . LYS A 1 71 ? 20.983 7.511 -24.351 1.00 47.03 71 LYS A O 1
ATOM 586 N N . LEU A 1 72 ? 20.689 6.003 -22.711 1.00 48.44 72 LEU A N 1
ATOM 587 C CA . LEU A 1 72 ? 21.562 6.658 -21.735 1.00 48.44 72 LEU A CA 1
ATOM 588 C C . LEU A 1 72 ? 23.013 6.193 -21.969 1.00 48.44 72 LEU A C 1
ATOM 590 O O . LEU A 1 72 ? 23.405 5.084 -21.604 1.00 48.44 72 LEU A O 1
ATOM 594 N N . GLU A 1 73 ? 23.788 7.005 -22.694 1.00 39.53 73 GLU A N 1
ATOM 595 C CA . GLU A 1 73 ? 25.204 6.760 -22.988 1.00 39.53 73 GLU A CA 1
ATOM 596 C C . GLU A 1 73 ? 26.061 6.850 -21.718 1.00 39.53 73 GLU A C 1
ATOM 598 O O . GLU A 1 73 ? 26.556 7.926 -21.414 1.00 39.53 73 GLU A O 1
ATOM 603 N N . SER A 1 74 ? 26.297 5.711 -21.054 1.00 38.47 74 SER A N 1
ATOM 604 C CA . SER A 1 74 ? 27.421 5.390 -20.148 1.00 38.47 74 SER A CA 1
ATOM 605 C C . SER A 1 74 ? 28.242 6.576 -19.597 1.00 38.47 74 SER A C 1
ATOM 607 O O . SER A 1 74 ? 29.468 6.619 -19.759 1.00 38.47 74 SER A O 1
ATOM 609 N N . GLY A 1 75 ? 27.588 7.540 -18.955 1.00 40.50 75 GLY A N 1
ATOM 610 C CA . GLY A 1 75 ? 28.226 8.593 -18.184 1.00 40.50 75 GLY A CA 1
ATOM 611 C C . GLY A 1 75 ? 28.243 8.190 -16.717 1.00 40.50 75 GLY A C 1
ATOM 612 O O . GLY A 1 75 ? 27.269 7.631 -16.215 1.00 40.50 75 GLY A O 1
ATOM 613 N N . GLU A 1 76 ? 29.339 8.472 -16.009 1.00 37.62 76 GLU A N 1
ATOM 614 C CA . GLU A 1 76 ? 29.419 8.373 -14.544 1.00 37.62 76 GLU A CA 1
ATOM 615 C C . GLU A 1 76 ? 28.397 9.352 -13.918 1.00 37.62 76 GLU A C 1
ATOM 617 O O . GLU A 1 76 ? 28.715 10.491 -13.585 1.00 37.62 76 GLU A O 1
ATOM 622 N N . GLY A 1 77 ? 27.126 8.946 -13.867 1.00 44.25 77 GLY A N 1
ATOM 623 C CA . GLY A 1 77 ? 25.982 9.786 -13.507 1.00 44.25 77 GLY A CA 1
ATOM 624 C C . GLY A 1 77 ? 24.604 9.239 -13.922 1.00 44.25 77 GLY A C 1
ATOM 625 O O . GLY A 1 77 ? 23.618 9.659 -13.319 1.00 44.25 77 GLY A O 1
ATOM 626 N N . ASP A 1 78 ? 24.531 8.295 -14.874 1.00 46.31 78 ASP A N 1
ATOM 627 C CA . ASP A 1 78 ? 23.284 7.853 -15.540 1.00 46.31 78 ASP A CA 1
ATOM 628 C C . ASP A 1 78 ? 22.399 6.861 -14.763 1.00 46.31 78 ASP A C 1
ATOM 630 O O . ASP A 1 78 ? 21.204 6.763 -15.038 1.00 46.31 78 ASP A O 1
ATOM 634 N N . GLU A 1 79 ? 22.916 6.161 -13.746 1.00 49.53 79 GLU A N 1
ATOM 635 C CA . GLU A 1 79 ? 22.071 5.303 -12.884 1.00 49.53 79 GLU A CA 1
ATOM 636 C C . GLU A 1 79 ? 20.999 6.116 -12.130 1.00 49.53 79 GLU A C 1
ATOM 638 O O . GLU A 1 79 ? 19.987 5.588 -11.674 1.00 49.53 79 GLU A O 1
ATOM 643 N N . ASN A 1 80 ? 21.194 7.434 -12.046 1.00 52.72 80 ASN A N 1
ATOM 644 C CA . ASN A 1 80 ? 20.353 8.356 -11.301 1.00 52.72 80 ASN A CA 1
ATOM 645 C C . ASN A 1 80 ? 19.030 8.733 -11.988 1.00 52.72 80 ASN A C 1
ATOM 647 O O . ASN A 1 80 ? 18.236 9.421 -11.345 1.00 52.72 80 ASN A O 1
ATOM 651 N N . GLU A 1 81 ? 18.810 8.331 -13.245 1.00 65.69 81 GLU A N 1
ATOM 652 C CA . GLU A 1 81 ? 17.625 8.684 -14.050 1.00 65.69 81 GLU A CA 1
ATOM 653 C C . GLU A 1 81 ? 16.936 7.451 -14.654 1.00 65.69 81 GLU A C 1
ATOM 655 O O . GLU A 1 81 ? 16.313 7.510 -15.716 1.00 65.69 81 GLU A O 1
ATOM 660 N N . ARG A 1 82 ? 17.061 6.300 -13.990 1.00 77.12 82 ARG A N 1
ATOM 661 C CA . ARG A 1 82 ? 16.450 5.055 -14.447 1.00 77.12 82 ARG A CA 1
ATOM 662 C C . ARG A 1 82 ? 14.928 5.088 -14.280 1.00 77.12 82 ARG A C 1
ATOM 664 O O . ARG A 1 82 ? 14.412 5.524 -13.253 1.00 77.12 82 ARG A O 1
ATOM 671 N N . THR A 1 83 ? 14.204 4.601 -15.288 1.00 87.31 83 THR A N 1
ATOM 672 C CA . THR A 1 83 ? 12.750 4.411 -15.197 1.00 87.31 83 THR A CA 1
ATOM 673 C C . THR A 1 83 ? 12.447 3.224 -14.282 1.00 87.31 83 THR A C 1
ATOM 675 O O . THR A 1 83 ? 12.906 2.121 -14.557 1.00 87.31 83 THR A O 1
ATOM 678 N N . GLU A 1 84 ? 11.684 3.393 -13.210 1.00 90.50 84 GLU A N 1
ATOM 679 C CA . GLU A 1 84 ? 11.326 2.297 -12.300 1.00 90.50 84 GLU A CA 1
ATOM 680 C C . GLU A 1 84 ? 9.813 2.106 -12.229 1.00 90.50 84 GLU A C 1
ATOM 682 O O . GLU A 1 84 ? 9.047 3.057 -12.401 1.00 90.50 84 GLU A O 1
ATOM 687 N N . VAL A 1 85 ? 9.377 0.868 -11.985 1.00 92.00 85 VAL A N 1
ATOM 688 C CA . VAL A 1 85 ? 7.962 0.571 -11.748 1.00 92.00 85 VAL A CA 1
ATOM 689 C C . VAL A 1 85 ? 7.546 1.202 -10.430 1.00 92.00 85 VAL A C 1
ATOM 691 O O . VAL A 1 85 ? 8.265 1.145 -9.432 1.00 92.00 85 VAL A O 1
ATOM 694 N N . LEU A 1 86 ? 6.388 1.836 -10.470 1.00 88.25 86 LEU A N 1
ATOM 695 C CA . LEU A 1 86 ? 5.783 2.540 -9.360 1.00 88.25 86 LEU A CA 1
ATOM 696 C C . LEU A 1 86 ? 4.536 1.830 -8.854 1.00 88.25 86 LEU A C 1
ATOM 698 O O . LEU A 1 86 ? 4.356 1.704 -7.651 1.00 88.25 86 LEU A O 1
ATOM 702 N N . TYR A 1 87 ? 3.728 1.346 -9.791 1.00 91.62 87 TYR A N 1
ATOM 703 C CA . TYR A 1 87 ? 2.520 0.593 -9.521 1.00 91.62 87 TYR A CA 1
ATOM 704 C C . TYR A 1 87 ? 2.404 -0.577 -10.476 1.00 91.62 87 TYR A C 1
ATOM 706 O O . TYR A 1 87 ? 2.820 -0.494 -11.636 1.00 91.62 87 TYR A O 1
ATOM 714 N N . VAL A 1 88 ? 1.783 -1.633 -9.977 1.00 94.06 88 VAL A N 1
ATOM 715 C CA . VAL A 1 88 ? 1.327 -2.785 -10.733 1.00 94.06 88 VAL A CA 1
ATOM 716 C C . VAL A 1 88 ? -0.009 -3.217 -10.137 1.00 94.06 88 VAL A C 1
ATOM 718 O O . VAL A 1 88 ? -0.110 -3.392 -8.923 1.00 94.06 88 VAL A O 1
ATOM 721 N N . SER A 1 89 ? -1.034 -3.344 -10.978 1.00 93.88 89 SER A N 1
ATOM 722 C CA . SER A 1 89 ? -2.334 -3.870 -10.556 1.00 93.88 89 SER A CA 1
ATOM 723 C C . SER A 1 89 ? -2.235 -5.352 -10.173 1.00 93.88 89 SER A C 1
ATOM 725 O O . SER A 1 89 ? -1.355 -6.053 -10.685 1.00 93.88 89 SER A O 1
ATOM 727 N N . PRO A 1 90 ? -3.151 -5.868 -9.332 1.00 94.12 90 PRO A N 1
ATOM 728 C CA . PRO A 1 90 ? -3.188 -7.286 -8.974 1.00 94.12 90 PRO A CA 1
ATOM 729 C C . PRO A 1 90 ? -3.208 -8.239 -10.174 1.00 94.12 90 PRO A C 1
ATOM 731 O O . PRO A 1 90 ? -2.488 -9.234 -10.172 1.00 94.12 90 PRO A O 1
ATOM 734 N N . ASP A 1 91 ? -3.926 -7.887 -11.243 1.00 94.81 91 ASP A N 1
ATOM 735 C CA . ASP A 1 91 ? -3.977 -8.662 -12.491 1.00 94.81 91 ASP A CA 1
ATOM 736 C C . ASP A 1 91 ? -2.723 -8.512 -13.382 1.00 94.81 91 ASP A C 1
ATOM 738 O O . ASP A 1 91 ? -2.666 -9.064 -14.479 1.00 94.81 91 ASP A O 1
ATOM 742 N N . CYS A 1 92 ? -1.709 -7.758 -12.942 1.00 95.25 92 CYS A N 1
ATOM 743 C CA . CYS A 1 92 ? -0.458 -7.491 -13.658 1.00 95.25 92 CYS A CA 1
ATOM 744 C C . CYS A 1 92 ? -0.633 -6.818 -15.043 1.00 95.25 92 CYS A C 1
ATOM 746 O O . CYS A 1 92 ? 0.304 -6.779 -15.848 1.00 95.25 92 CYS A O 1
ATOM 748 N N . LYS A 1 93 ? -1.818 -6.270 -15.353 1.00 95.25 93 LYS A N 1
ATOM 749 C CA . LYS A 1 93 ? -2.104 -5.662 -16.665 1.00 95.25 93 LYS A CA 1
ATOM 750 C C . LYS A 1 93 ? -1.822 -4.174 -16.718 1.00 95.25 93 LYS A C 1
ATOM 752 O O . LYS A 1 93 ? -1.477 -3.680 -17.790 1.00 95.25 93 LYS A O 1
ATOM 757 N N . TRP A 1 94 ? -1.946 -3.470 -15.597 1.00 95.75 94 TRP A N 1
ATOM 758 C CA . TRP A 1 94 ? -1.777 -2.024 -15.510 1.00 95.75 94 TRP A CA 1
ATOM 759 C C . TRP A 1 94 ? -0.506 -1.716 -14.740 1.00 95.75 94 TRP A C 1
ATOM 761 O O . TRP A 1 94 ? -0.393 -2.014 -13.553 1.00 95.75 94 TRP A O 1
ATOM 771 N N . ILE A 1 95 ? 0.470 -1.127 -15.424 1.00 95.38 95 ILE A N 1
ATOM 772 C CA . ILE A 1 95 ? 1.777 -0.829 -14.845 1.00 95.38 95 ILE A CA 1
ATOM 773 C C . ILE A 1 95 ? 2.064 0.653 -15.027 1.00 95.38 95 ILE A C 1
ATOM 775 O O . ILE A 1 95 ? 2.102 1.158 -16.150 1.00 95.38 95 ILE A O 1
ATOM 779 N N . ILE A 1 96 ? 2.317 1.346 -13.920 1.00 93.56 96 ILE A N 1
ATOM 780 C CA . ILE A 1 96 ? 2.782 2.732 -13.941 1.00 93.56 96 ILE A CA 1
ATOM 781 C C . ILE A 1 96 ? 4.271 2.718 -13.652 1.00 93.56 96 ILE A C 1
ATOM 783 O O . ILE A 1 96 ? 4.733 2.101 -12.694 1.00 93.56 96 ILE A O 1
ATOM 787 N N . THR A 1 97 ? 5.033 3.426 -14.472 1.00 91.94 97 THR A N 1
ATOM 788 C CA . THR A 1 97 ? 6.456 3.663 -14.231 1.00 91.94 97 THR A CA 1
ATOM 789 C C . THR A 1 97 ? 6.708 5.137 -13.995 1.00 91.94 97 THR A C 1
ATOM 791 O O . THR A 1 97 ? 5.933 5.983 -14.442 1.00 91.94 97 THR A O 1
ATOM 794 N N . THR A 1 98 ? 7.809 5.447 -13.323 1.00 86.50 98 THR A N 1
ATOM 795 C CA . THR A 1 98 ? 8.277 6.816 -13.143 1.00 86.50 98 THR A CA 1
ATOM 796 C C . THR A 1 98 ? 9.770 6.919 -13.385 1.00 86.50 98 THR A C 1
ATOM 798 O O . THR A 1 98 ? 10.531 5.985 -13.127 1.00 86.50 98 THR A O 1
ATOM 801 N N . ARG A 1 99 ? 10.192 8.077 -13.873 1.00 85.00 99 ARG A N 1
ATOM 802 C CA . ARG A 1 99 ? 11.588 8.444 -14.054 1.00 85.00 99 ARG A CA 1
ATOM 803 C C . ARG A 1 99 ? 11.803 9.848 -13.516 1.00 85.00 99 ARG A C 1
ATOM 805 O O . ARG A 1 99 ? 11.145 10.779 -13.973 1.00 85.00 99 ARG A O 1
ATOM 812 N N . TRP A 1 100 ? 12.756 9.994 -12.603 1.00 76.44 100 TRP A N 1
ATOM 813 C CA . TRP A 1 100 ? 13.166 11.285 -12.057 1.00 76.44 100 TRP A CA 1
ATOM 814 C C . TRP A 1 100 ? 14.461 11.761 -12.717 1.00 76.44 100 TRP A C 1
ATOM 816 O O . TRP A 1 100 ? 15.457 11.043 -12.694 1.00 76.44 100 TRP A O 1
ATOM 826 N N . SER A 1 101 ? 14.475 12.982 -13.252 1.00 72.69 101 SER A N 1
ATOM 827 C CA . SER A 1 101 ? 15.695 13.647 -13.717 1.00 72.69 101 SER A CA 1
ATOM 828 C C . SER A 1 101 ? 16.182 14.666 -12.690 1.00 72.69 101 SER A C 1
ATOM 830 O O . SER A 1 101 ? 15.527 15.677 -12.418 1.00 72.69 101 SER A O 1
ATOM 832 N N . ASN A 1 102 ? 17.380 14.426 -12.146 1.00 60.91 102 ASN A N 1
ATOM 833 C CA . ASN A 1 102 ? 18.001 15.318 -11.159 1.00 60.91 102 ASN A CA 1
ATOM 834 C C . ASN A 1 102 ? 18.477 16.640 -11.775 1.00 60.91 102 ASN A C 1
ATOM 836 O O . ASN A 1 102 ? 18.681 17.611 -11.050 1.00 60.91 102 ASN A O 1
ATOM 840 N N . TYR A 1 103 ? 18.662 16.697 -13.099 1.00 57.28 103 TYR A N 1
ATOM 841 C CA . TYR A 1 103 ? 19.139 17.904 -13.775 1.00 57.28 103 TYR A CA 1
ATOM 842 C C . TYR A 1 103 ? 18.060 18.994 -13.881 1.00 57.28 103 TYR A C 1
ATOM 844 O O . TYR A 1 103 ? 18.392 20.178 -13.919 1.00 57.28 103 TYR A O 1
ATOM 852 N N . GLN A 1 104 ? 16.776 18.614 -13.919 1.00 57.16 104 GLN A N 1
ATOM 853 C CA . GLN A 1 104 ? 15.672 19.548 -14.188 1.00 57.16 104 GLN A CA 1
ATOM 854 C C . GLN A 1 104 ? 14.510 19.468 -13.188 1.00 57.16 104 GLN A C 1
ATOM 856 O O . GLN A 1 104 ? 13.546 20.203 -13.358 1.00 57.16 104 GLN A O 1
ATOM 861 N N . ASN A 1 105 ? 14.586 18.611 -12.158 1.00 69.12 105 ASN A N 1
ATOM 862 C CA . ASN A 1 105 ? 13.431 18.240 -11.320 1.00 69.12 105 ASN A CA 1
ATOM 863 C C . ASN A 1 105 ? 12.234 17.783 -12.171 1.00 69.12 105 ASN A C 1
ATOM 865 O O . ASN A 1 105 ? 11.082 18.063 -11.848 1.00 69.12 105 ASN A O 1
ATOM 869 N N . VAL A 1 106 ? 12.533 17.112 -13.288 1.00 75.38 106 VAL A N 1
ATOM 870 C CA . VAL A 1 106 ? 11.529 16.623 -14.230 1.00 75.38 106 VAL A CA 1
ATOM 871 C C . VAL A 1 106 ? 11.182 15.188 -13.891 1.00 75.38 106 VAL A C 1
ATOM 873 O O . VAL A 1 106 ? 12.061 14.369 -13.621 1.00 75.38 106 VAL A O 1
ATOM 876 N N . ILE A 1 107 ? 9.897 14.881 -13.944 1.00 80.00 107 ILE A N 1
ATOM 877 C CA . ILE A 1 107 ? 9.339 13.594 -13.565 1.00 80.00 107 ILE A CA 1
ATOM 878 C C . ILE A 1 107 ? 8.494 13.121 -14.723 1.00 80.00 107 ILE A C 1
ATOM 880 O O . ILE A 1 107 ? 7.561 13.798 -15.141 1.00 80.00 107 ILE A O 1
ATOM 884 N N . THR A 1 108 ? 8.852 11.973 -15.276 1.00 85.94 108 THR A N 1
ATOM 885 C CA . THR A 1 108 ? 8.094 11.351 -16.356 1.00 85.94 108 THR A CA 1
ATOM 886 C C . THR A 1 108 ? 7.368 10.144 -15.798 1.00 85.94 108 THR A C 1
ATOM 888 O O . THR A 1 108 ? 8.036 9.205 -15.367 1.00 85.94 108 THR A O 1
ATOM 891 N N . THR A 1 109 ? 6.039 10.134 -15.836 1.00 88.06 109 THR A N 1
ATOM 892 C CA . THR A 1 109 ? 5.244 8.935 -15.555 1.00 88.06 109 THR A CA 1
ATOM 893 C C . THR A 1 109 ? 4.719 8.345 -16.856 1.00 88.06 109 THR A C 1
ATOM 895 O O . THR A 1 109 ? 4.374 9.060 -17.795 1.00 88.06 109 THR A O 1
ATOM 898 N N . LYS A 1 110 ? 4.706 7.016 -16.955 1.00 91.81 110 LYS A N 1
ATOM 899 C CA . LYS A 1 110 ? 4.169 6.299 -18.121 1.00 91.81 110 LYS A CA 1
ATOM 900 C C . LYS A 1 110 ? 3.221 5.213 -17.651 1.00 91.81 110 LYS A C 1
ATOM 902 O O . LYS A 1 110 ? 3.590 4.454 -16.753 1.00 91.81 110 LYS A O 1
ATOM 907 N N . LEU A 1 111 ? 2.062 5.121 -18.295 1.00 93.81 111 LEU A N 1
ATOM 908 C CA . LEU A 1 111 ? 1.123 4.017 -18.132 1.00 93.81 111 LEU A CA 1
ATOM 909 C C . LEU A 1 111 ? 1.342 2.985 -19.233 1.00 93.81 111 LEU A C 1
ATOM 911 O O . LEU A 1 111 ? 1.404 3.326 -20.419 1.00 93.81 111 LEU A O 1
ATOM 915 N N . PHE A 1 112 ? 1.407 1.726 -18.822 1.00 95.31 112 PHE A N 1
ATOM 916 C CA . PHE A 1 112 ? 1.395 0.568 -19.693 1.00 95.31 112 PHE A CA 1
ATOM 917 C C . PHE A 1 112 ? 0.161 -0.278 -19.393 1.00 95.31 112 PHE A C 1
ATOM 919 O O . PHE A 1 112 ? -0.102 -0.587 -18.231 1.00 95.31 112 PHE A O 1
ATOM 926 N N . VAL A 1 113 ? -0.557 -0.670 -20.443 1.00 95.44 113 VAL A N 1
ATOM 927 C CA . VAL A 1 113 ? -1.669 -1.625 -20.383 1.00 95.44 113 VAL A CA 1
ATOM 928 C C . VAL A 1 113 ? -1.275 -2.822 -21.229 1.00 95.44 113 VAL A C 1
ATOM 930 O O . VAL A 1 113 ? -0.976 -2.660 -22.409 1.00 95.44 113 VAL A O 1
ATOM 933 N N . GLU A 1 114 ? -1.181 -4.001 -20.617 1.00 92.44 114 GLU A N 1
ATOM 934 C CA . GLU A 1 114 ? -0.742 -5.237 -21.284 1.00 92.44 114 GLU A CA 1
ATOM 935 C C . GLU A 1 114 ? 0.576 -5.043 -22.073 1.00 92.44 114 GLU A C 1
ATOM 937 O O . GLU A 1 114 ? 0.732 -5.485 -23.208 1.00 92.44 114 GLU A O 1
ATOM 942 N N . LYS A 1 115 ? 1.553 -4.361 -21.449 1.00 90.38 115 LYS A N 1
ATOM 943 C CA . LYS A 1 115 ? 2.882 -4.001 -22.002 1.00 90.38 115 LYS A CA 1
ATOM 944 C C . LYS A 1 115 ? 2.872 -2.937 -23.107 1.00 90.38 115 LYS A C 1
ATOM 946 O O . LYS A 1 115 ? 3.947 -2.536 -23.555 1.00 90.38 115 LYS A O 1
ATOM 951 N N . GLU A 1 116 ? 1.721 -2.420 -23.522 1.00 93.19 116 GLU A N 1
ATOM 952 C CA . GLU A 1 116 ? 1.642 -1.311 -24.473 1.00 93.19 116 GLU A CA 1
ATOM 953 C C . GLU A 1 116 ? 1.600 0.032 -23.741 1.00 93.19 116 GLU A C 1
ATOM 955 O O . GLU A 1 116 ? 0.791 0.233 -22.839 1.00 93.19 116 GLU A O 1
ATOM 960 N N . LYS A 1 117 ? 2.466 0.980 -24.125 1.00 94.38 117 LYS A N 1
ATOM 961 C CA . LYS A 1 117 ? 2.436 2.336 -23.560 1.00 94.38 117 LYS A CA 1
ATOM 962 C C . LYS A 1 117 ? 1.184 3.065 -24.048 1.00 94.38 117 LYS A C 1
ATOM 964 O O . LYS A 1 117 ? 1.081 3.354 -25.241 1.00 94.38 117 LYS A O 1
ATOM 969 N N . THR A 1 118 ? 0.290 3.423 -23.135 1.00 93.62 118 THR A N 1
ATOM 970 C CA . THR A 1 118 ? -0.975 4.107 -23.450 1.00 93.62 118 THR A CA 1
ATOM 971 C C . THR A 1 118 ? -0.949 5.593 -23.104 1.00 93.62 118 THR A C 1
ATOM 973 O O . THR A 1 118 ? -1.565 6.388 -23.814 1.00 93.62 118 THR A O 1
ATOM 976 N N . ARG A 1 119 ? -0.201 5.989 -22.065 1.00 90.69 119 ARG A N 1
ATOM 977 C CA . ARG A 1 119 ? -0.112 7.377 -21.583 1.00 90.69 119 ARG A CA 1
ATOM 978 C C . ARG A 1 119 ? 1.308 7.723 -21.136 1.00 90.69 119 ARG A C 1
ATOM 980 O O . ARG A 1 119 ? 2.053 6.859 -20.675 1.00 90.69 119 ARG A O 1
ATOM 987 N N . GLU A 1 120 ? 1.683 8.988 -21.285 1.00 90.69 120 GLU A N 1
ATOM 988 C CA . GLU A 1 120 ? 2.936 9.556 -20.786 1.00 90.69 120 GLU A CA 1
ATOM 989 C C . GLU A 1 120 ? 2.672 10.983 -20.314 1.00 90.69 120 GLU A C 1
ATOM 991 O O . GLU A 1 120 ? 2.151 11.790 -21.079 1.00 90.69 120 GLU A O 1
ATOM 996 N N . GLU A 1 121 ? 3.043 11.274 -19.072 1.00 85.75 121 GLU A N 1
ATOM 997 C CA . GLU A 1 121 ? 2.939 12.597 -18.461 1.00 85.75 121 GLU A CA 1
ATOM 998 C C . GLU A 1 121 ? 4.335 13.070 -18.059 1.00 85.75 121 GLU A C 1
ATOM 1000 O O . GLU A 1 121 ? 5.163 12.289 -17.576 1.00 85.75 121 GLU A O 1
ATOM 1005 N N . VAL A 1 122 ? 4.614 14.355 -18.272 1.00 84.62 122 VAL A N 1
ATOM 1006 C CA . VAL A 1 122 ? 5.897 14.976 -17.931 1.00 84.62 122 VAL A CA 1
ATOM 1007 C C . VAL A 1 122 ? 5.627 16.181 -17.052 1.00 84.62 122 VAL A C 1
ATOM 1009 O O . VAL A 1 122 ? 4.972 17.126 -17.470 1.00 84.62 122 VAL A O 1
ATOM 1012 N N . TYR A 1 123 ? 6.170 16.147 -15.844 1.00 77.25 123 TYR A N 1
ATOM 1013 C CA . TYR A 1 123 ? 6.053 17.208 -14.862 1.00 77.25 123 TYR A CA 1
ATOM 1014 C C . TYR A 1 123 ? 7.406 17.878 -14.641 1.00 77.25 123 TYR A C 1
ATOM 1016 O O . TYR A 1 123 ? 8.389 17.179 -14.425 1.00 77.25 123 TYR A O 1
ATOM 1024 N N . ASP A 1 124 ? 7.469 19.208 -14.668 1.00 74.19 124 ASP A N 1
ATOM 1025 C CA . ASP A 1 124 ? 8.712 19.986 -14.530 1.00 74.19 124 ASP A CA 1
ATOM 1026 C C . ASP A 1 124 ? 8.741 20.913 -13.298 1.00 74.19 124 ASP A C 1
ATOM 1028 O O . ASP A 1 124 ? 9.594 21.797 -13.189 1.00 74.19 124 ASP A O 1
ATOM 1032 N N . GLY A 1 125 ? 7.801 20.734 -12.364 1.00 66.38 125 GLY A N 1
ATOM 1033 C CA . GLY A 1 125 ? 7.681 21.572 -11.169 1.00 66.38 125 GLY A CA 1
ATOM 1034 C C . GLY A 1 125 ? 6.831 22.836 -11.345 1.00 66.38 125 GLY A C 1
ATOM 1035 O O . GLY A 1 125 ? 6.577 23.516 -10.350 1.00 66.38 125 GLY A O 1
ATOM 1036 N N . SER A 1 126 ? 6.398 23.176 -12.567 1.00 60.62 126 SER A N 1
ATOM 1037 C CA . SER A 1 126 ? 5.666 24.424 -12.847 1.00 60.62 126 SER A CA 1
ATOM 1038 C C . SER A 1 126 ? 4.163 24.260 -13.107 1.00 60.62 126 SER A C 1
ATOM 1040 O O . SER A 1 126 ? 3.421 25.238 -12.984 1.00 60.62 126 SER A O 1
ATOM 1042 N N . GLU A 1 127 ? 3.710 23.047 -13.421 1.00 61.62 127 GLU A N 1
ATOM 1043 C CA . GLU A 1 127 ? 2.319 22.757 -13.798 1.00 61.62 127 GLU A CA 1
ATOM 1044 C C . GLU A 1 127 ? 1.512 22.071 -12.675 1.00 61.62 127 GLU A C 1
ATOM 1046 O O . GLU A 1 127 ? 2.001 21.824 -11.573 1.00 61.62 127 GLU A O 1
ATOM 1051 N N . GLU A 1 128 ? 0.229 21.817 -12.916 1.00 61.09 128 GLU A N 1
ATOM 1052 C CA . GLU A 1 128 ? -0.604 20.995 -12.037 1.00 61.09 128 GLU A CA 1
ATOM 1053 C C . GLU A 1 128 ? -0.443 19.530 -12.462 1.00 61.09 128 GLU A C 1
ATOM 1055 O O . GLU A 1 128 ? -0.550 19.207 -13.644 1.00 61.09 128 GLU A O 1
ATOM 1060 N N . ILE A 1 129 ? -0.131 18.638 -11.520 1.00 63.66 129 ILE A N 1
ATOM 1061 C CA . ILE A 1 129 ? 0.072 17.218 -11.829 1.00 63.66 129 ILE A CA 1
ATOM 1062 C C . ILE A 1 129 ? -1.287 16.550 -11.983 1.00 63.66 129 ILE A C 1
ATOM 1064 O O . ILE A 1 129 ? -2.138 16.655 -11.101 1.00 63.66 129 ILE A O 1
ATOM 1068 N N . THR A 1 130 ? -1.460 15.807 -13.074 1.00 68.94 130 THR A N 1
ATOM 1069 C CA . THR A 1 130 ? -2.568 14.859 -13.207 1.00 68.94 130 THR A CA 1
ATOM 1070 C C . THR A 1 130 ? -2.032 13.456 -12.892 1.00 68.94 130 THR A C 1
ATOM 1072 O O . THR A 1 130 ? -1.281 12.909 -13.701 1.00 68.94 130 THR A O 1
ATOM 1075 N N . PRO A 1 131 ? -2.323 12.883 -11.711 1.00 74.94 131 PRO A N 1
ATOM 1076 C CA . PRO A 1 131 ? -1.938 11.526 -11.371 1.00 74.94 131 PRO A CA 1
ATOM 1077 C C . PRO A 1 131 ? -2.637 10.529 -12.289 1.00 74.94 131 PRO A C 1
ATOM 1079 O O . PRO A 1 131 ? -3.754 10.751 -12.754 1.00 74.94 131 PRO A O 1
ATOM 1082 N N . ILE A 1 132 ? -1.976 9.395 -12.495 1.00 85.69 132 ILE A N 1
ATOM 1083 C CA . ILE A 1 132 ? -2.569 8.231 -13.142 1.00 85.69 132 ILE A CA 1
ATOM 1084 C C . ILE A 1 132 ? -3.027 7.317 -12.009 1.00 85.69 132 ILE A C 1
ATOM 1086 O O . ILE A 1 132 ? -2.196 6.786 -11.276 1.00 85.69 132 ILE A O 1
ATOM 1090 N N . ILE A 1 133 ? -4.340 7.180 -11.843 1.00 87.50 133 ILE A N 1
ATOM 1091 C CA . ILE A 1 133 ? -4.949 6.375 -10.779 1.00 87.50 133 ILE A CA 1
ATOM 1092 C C . ILE A 1 133 ? -5.626 5.175 -11.430 1.00 87.50 133 ILE A C 1
ATOM 1094 O O . ILE A 1 133 ? -6.425 5.345 -12.352 1.00 87.50 133 ILE A O 1
ATOM 1098 N N . ILE A 1 134 ? -5.305 3.973 -10.956 1.00 92.19 134 ILE A N 1
ATOM 1099 C CA . ILE A 1 134 ? -5.937 2.732 -11.406 1.00 92.19 134 ILE A CA 1
ATOM 1100 C C . ILE A 1 134 ? -6.965 2.311 -10.362 1.00 92.19 134 ILE A C 1
ATOM 1102 O O . ILE A 1 134 ? -6.658 2.267 -9.176 1.00 92.19 134 ILE A O 1
ATOM 1106 N N . ILE A 1 135 ? -8.181 2.025 -10.817 1.00 92.50 135 ILE A N 1
ATOM 1107 C CA . ILE A 1 135 ? -9.308 1.596 -9.988 1.00 92.50 135 ILE A CA 1
ATOM 1108 C C . ILE A 1 135 ? -9.875 0.283 -10.506 1.00 92.50 135 ILE A C 1
ATOM 1110 O O . ILE A 1 135 ? -9.744 -0.050 -11.690 1.00 92.50 135 ILE A O 1
ATOM 1114 N N . LYS A 1 136 ? -10.552 -0.441 -9.626 1.00 92.06 136 LYS A N 1
ATOM 1115 C CA . LYS A 1 136 ? -11.288 -1.653 -9.959 1.00 92.06 136 LYS A CA 1
ATOM 1116 C C . LYS A 1 136 ? -12.673 -1.335 -10.514 1.00 92.06 136 LYS A C 1
ATOM 1118 O O . LYS A 1 136 ? -13.374 -0.444 -10.046 1.00 92.06 136 LYS A O 1
ATOM 1123 N N . ASP A 1 137 ? -13.064 -2.086 -11.532 1.00 91.94 137 ASP A N 1
ATOM 1124 C CA . ASP A 1 137 ? -14.361 -2.052 -12.201 1.00 91.94 137 ASP A CA 1
ATOM 1125 C C . ASP A 1 137 ? -14.880 -3.490 -12.332 1.00 91.94 137 ASP A C 1
ATOM 1127 O O . ASP A 1 137 ? -14.629 -4.195 -13.316 1.00 91.94 137 ASP A O 1
ATOM 1131 N N . GLY A 1 138 ? -15.549 -3.964 -11.279 1.00 89.62 138 GLY A N 1
ATOM 1132 C CA . GLY A 1 138 ? -15.922 -5.370 -11.140 1.00 89.62 138 GLY A CA 1
ATOM 1133 C C . GLY A 1 138 ? -14.690 -6.265 -10.984 1.00 89.62 138 GLY A C 1
ATOM 1134 O O . GLY A 1 138 ? -13.960 -6.151 -10.008 1.00 89.62 138 GLY A O 1
ATOM 1135 N N . GLU A 1 139 ? -14.462 -7.155 -11.949 1.00 88.62 139 GLU A N 1
ATOM 1136 C CA . GLU A 1 139 ? -13.324 -8.096 -11.962 1.00 88.62 139 GLU A CA 1
ATOM 1137 C C . GLU A 1 139 ? -12.134 -7.582 -12.793 1.00 88.62 139 GLU A C 1
ATOM 1139 O O . GLU A 1 139 ? -11.213 -8.331 -13.105 1.00 88.62 139 GLU A O 1
ATOM 1144 N N . GLN A 1 140 ? -12.189 -6.334 -13.259 1.00 92.44 140 GLN A N 1
ATOM 1145 C CA . GLN A 1 140 ? -11.162 -5.732 -14.108 1.00 92.44 140 GLN A CA 1
ATOM 1146 C C . GLN A 1 140 ? -10.645 -4.441 -13.489 1.00 92.44 140 GLN A C 1
ATOM 1148 O O . GLN A 1 140 ? -11.268 -3.877 -12.596 1.00 92.44 140 GLN A O 1
ATOM 1153 N N . TYR A 1 141 ? -9.531 -3.947 -14.013 1.00 93.62 141 TYR A N 1
ATOM 1154 C CA . TYR A 1 141 ? -8.971 -2.651 -13.652 1.00 93.62 141 TYR A CA 1
ATOM 1155 C C . TYR A 1 141 ? -9.083 -1.673 -14.820 1.00 93.62 141 TYR A C 1
ATOM 1157 O O . TYR A 1 141 ? -9.105 -2.075 -15.988 1.00 93.62 141 TYR A O 1
ATOM 1165 N N . LYS A 1 142 ? -9.158 -0.381 -14.501 1.00 93.88 142 LYS A N 1
ATOM 1166 C CA . LYS A 1 142 ? -9.138 0.717 -15.471 1.00 93.88 142 LYS A CA 1
ATOM 1167 C C . LYS A 1 142 ? -8.494 1.965 -14.885 1.00 93.88 142 LYS A C 1
ATOM 1169 O O . LYS A 1 142 ? -8.429 2.137 -13.673 1.00 93.88 142 LYS A O 1
ATOM 1174 N N . GLU A 1 143 ? -8.080 2.871 -15.759 1.00 92.81 143 GLU A N 1
ATOM 1175 C CA . GLU A 1 143 ? -7.712 4.228 -15.362 1.00 92.81 143 GLU A CA 1
ATOM 1176 C C . GLU A 1 143 ? -8.956 5.016 -14.907 1.00 92.81 143 GLU A C 1
ATOM 1178 O O . GLU A 1 143 ? -10.010 4.967 -15.553 1.00 92.81 143 GLU A O 1
ATOM 1183 N N . MET A 1 144 ? -8.837 5.737 -13.790 1.00 90.81 144 MET A N 1
ATOM 1184 C CA . MET A 1 144 ? -9.861 6.660 -13.303 1.00 90.81 144 MET A CA 1
ATOM 1185 C C . MET A 1 144 ? -10.058 7.805 -14.304 1.00 90.81 144 MET A C 1
ATOM 1187 O O . MET A 1 144 ? -9.095 8.402 -14.780 1.00 90.81 144 MET A O 1
ATOM 1191 N N . ASP A 1 145 ? -11.312 8.145 -14.609 1.00 89.19 145 ASP A N 1
ATOM 1192 C CA . ASP A 1 145 ? -11.601 9.243 -15.533 1.00 89.19 145 ASP A CA 1
ATOM 1193 C C . ASP A 1 145 ? -11.393 10.638 -14.910 1.00 89.19 145 ASP A C 1
ATOM 1195 O O . ASP A 1 145 ? -11.497 10.840 -13.697 1.00 89.19 145 ASP A O 1
ATOM 1199 N N . ASP A 1 146 ? -11.169 11.634 -15.774 1.00 85.44 146 ASP A N 1
ATOM 1200 C CA . ASP A 1 146 ? -10.907 13.025 -15.381 1.00 85.44 146 ASP A CA 1
ATOM 1201 C C . ASP A 1 146 ? -12.018 13.649 -14.518 1.00 85.44 146 ASP A C 1
ATOM 1203 O O . ASP A 1 146 ? -11.764 14.568 -13.734 1.00 85.44 146 ASP A O 1
ATOM 1207 N N . ARG A 1 147 ? -13.274 13.194 -14.663 1.00 86.88 147 ARG A N 1
ATOM 1208 C CA . ARG A 1 147 ? -14.396 13.729 -13.879 1.00 86.88 147 ARG A CA 1
ATOM 1209 C C . ARG A 1 147 ? -14.261 13.292 -12.425 1.00 86.88 147 ARG A C 1
ATOM 1211 O O . ARG A 1 147 ? -14.369 14.145 -11.546 1.00 86.88 147 ARG A O 1
ATOM 1218 N N . HIS A 1 148 ? -14.019 12.003 -12.192 1.00 87.00 148 HIS A N 1
ATOM 1219 C CA . HIS A 1 148 ? -13.791 11.466 -10.851 1.00 87.00 148 HIS A CA 1
ATOM 1220 C C . HIS A 1 148 ? -12.512 12.032 -10.242 1.00 87.00 148 HIS A C 1
ATOM 1222 O O . HIS A 1 148 ? -12.531 12.449 -9.085 1.00 87.00 148 HIS A O 1
ATOM 1228 N N . TYR A 1 149 ? -11.449 12.176 -11.040 1.00 84.44 149 TYR A N 1
ATOM 1229 C CA . TYR A 1 149 ? -10.223 12.828 -10.586 1.00 84.44 149 TYR A CA 1
ATOM 1230 C C . TYR A 1 149 ? -10.479 14.252 -10.073 1.00 84.44 149 TYR A C 1
ATOM 1232 O O . TYR A 1 149 ? -10.061 14.619 -8.974 1.00 84.44 149 TYR A O 1
ATOM 1240 N N . LYS A 1 150 ? -11.231 15.055 -10.834 1.00 84.38 150 LYS A N 1
ATOM 1241 C CA . LYS A 1 150 ? -11.576 16.414 -10.416 1.00 84.38 150 LYS A CA 1
ATOM 1242 C C . LYS A 1 150 ? -12.354 16.424 -9.101 1.00 84.38 150 LYS A C 1
ATOM 1244 O O . LYS A 1 150 ? -12.030 17.211 -8.217 1.00 84.38 150 LYS A O 1
ATOM 1249 N N . GLN A 1 151 ? -13.355 15.558 -8.960 1.00 87.50 151 GLN A N 1
ATOM 1250 C CA . GLN A 1 151 ? -14.147 15.472 -7.732 1.00 87.50 151 GLN A CA 1
ATOM 1251 C C . GLN A 1 151 ? -13.273 15.084 -6.529 1.00 87.50 151 GLN A C 1
ATOM 1253 O O . GLN A 1 151 ? -13.363 15.699 -5.469 1.00 87.50 151 GLN A O 1
ATOM 1258 N N . LEU A 1 152 ? -12.357 14.134 -6.718 1.00 85.62 152 LEU A N 1
ATOM 1259 C CA . LEU A 1 152 ? -11.391 13.728 -5.705 1.00 85.62 152 LEU A CA 1
ATOM 1260 C C . LEU A 1 152 ? -10.472 14.883 -5.281 1.00 85.62 152 LEU A C 1
ATOM 1262 O O . LEU A 1 152 ? -10.299 15.112 -4.086 1.00 85.62 152 LEU A O 1
ATOM 1266 N N . SER A 1 153 ? -9.955 15.654 -6.243 1.00 80.81 153 SER A N 1
ATOM 1267 C CA . SER A 1 153 ? -9.084 16.813 -5.985 1.00 80.81 153 SER A CA 1
ATOM 1268 C C . SER A 1 153 ? -9.775 17.955 -5.223 1.00 80.81 153 SER A C 1
ATOM 1270 O O . SER A 1 153 ? -9.113 18.766 -4.575 1.00 80.81 153 SER A O 1
ATOM 1272 N N . GLU A 1 154 ? -11.111 18.016 -5.266 1.00 82.81 154 GLU A N 1
ATOM 1273 C CA . GLU A 1 154 ? -11.904 18.961 -4.471 1.00 82.81 154 GLU A CA 1
ATOM 1274 C C . GLU A 1 154 ? -12.059 18.494 -3.010 1.00 82.81 154 GLU A C 1
ATOM 1276 O O . GLU A 1 154 ? -12.279 19.321 -2.122 1.00 82.81 154 GLU A O 1
ATOM 1281 N N . ILE A 1 155 ? -11.938 17.185 -2.743 1.00 79.75 155 ILE A N 1
ATOM 1282 C CA . ILE A 1 155 ? -12.081 16.591 -1.403 1.00 79.75 155 ILE A CA 1
ATOM 1283 C C . ILE A 1 155 ? -10.734 16.504 -0.688 1.00 79.75 155 ILE A C 1
ATOM 1285 O O . ILE A 1 155 ? -10.641 16.826 0.499 1.00 79.75 155 ILE A O 1
ATOM 1289 N N . VAL A 1 156 ? -9.703 16.046 -1.393 1.00 76.50 156 VAL A N 1
ATOM 1290 C CA . VAL A 1 156 ? -8.353 15.860 -0.864 1.00 76.50 156 VAL A CA 1
ATOM 1291 C C . VAL A 1 156 ? -7.367 16.642 -1.708 1.00 76.50 156 VAL A C 1
ATOM 1293 O O . VAL A 1 156 ? -7.401 16.600 -2.936 1.00 76.50 156 VAL A O 1
ATOM 1296 N N . TRP A 1 157 ? -6.457 17.354 -1.041 1.00 65.62 157 TRP A N 1
ATOM 1297 C CA . TRP A 1 157 ? -5.345 17.953 -1.757 1.00 65.62 157 TRP A CA 1
ATOM 1298 C C . TRP A 1 157 ? -4.380 16.841 -2.155 1.00 65.62 157 TRP A C 1
ATOM 1300 O O . TRP A 1 157 ? -3.693 16.275 -1.306 1.00 65.62 157 TRP A O 1
ATOM 1310 N N . VAL A 1 158 ? -4.378 16.497 -3.439 1.00 58.81 158 VAL A N 1
ATOM 1311 C CA . VAL A 1 158 ? -3.535 15.431 -3.970 1.00 58.81 158 VAL A CA 1
ATOM 1312 C C . VAL A 1 158 ? -2.137 16.012 -4.183 1.00 58.81 158 VAL A C 1
ATOM 1314 O O . VAL A 1 158 ? -1.906 16.804 -5.095 1.00 58.81 158 VAL A O 1
ATOM 1317 N N . ASN A 1 159 ? -1.208 15.693 -3.283 1.00 50.75 159 ASN A N 1
ATOM 1318 C CA . ASN A 1 159 ? 0.166 16.173 -3.369 1.00 50.75 159 ASN A CA 1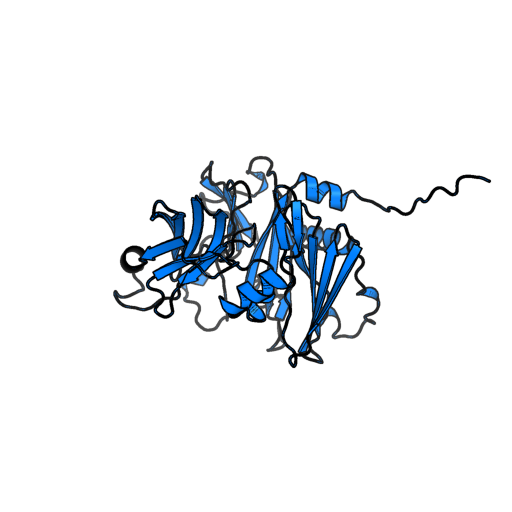
ATOM 1319 C C . ASN A 1 159 ? 1.029 15.297 -4.251 1.00 50.75 159 ASN A C 1
ATOM 1321 O O . ASN A 1 159 ? 0.876 14.086 -4.254 1.00 50.75 159 ASN A O 1
ATOM 1325 N N . PHE A 1 160 ? 2.047 15.894 -4.871 1.00 42.50 160 PHE A N 1
ATOM 1326 C CA . PHE A 1 160 ? 3.060 15.174 -5.641 1.00 42.50 160 PHE A CA 1
ATOM 1327 C C . PHE A 1 160 ? 3.639 13.937 -4.908 1.00 42.50 160 PHE A C 1
ATOM 1329 O O . PHE A 1 160 ? 3.817 12.899 -5.533 1.00 42.50 160 PHE A O 1
ATOM 1336 N N . TYR A 1 161 ? 3.873 14.006 -3.591 1.00 45.00 161 TYR A N 1
ATOM 1337 C CA . TYR A 1 161 ? 4.382 12.865 -2.810 1.00 45.00 161 TYR A CA 1
ATOM 1338 C C . TYR A 1 161 ? 3.338 11.771 -2.554 1.00 45.00 161 TYR A C 1
ATOM 1340 O O . TYR A 1 161 ? 3.705 10.602 -2.521 1.00 45.00 161 TYR A O 1
ATOM 1348 N N . ASP A 1 162 ? 2.060 12.136 -2.441 1.00 45.69 162 ASP A N 1
ATOM 1349 C CA . ASP A 1 162 ? 0.960 11.174 -2.306 1.00 45.69 162 ASP A CA 1
ATOM 1350 C C . ASP A 1 162 ? 0.598 10.557 -3.675 1.00 45.69 162 ASP A C 1
ATOM 1352 O O . ASP A 1 162 ? 0.217 9.400 -3.744 1.00 45.69 162 ASP A O 1
ATOM 1356 N N . ILE A 1 163 ? 0.786 11.310 -4.771 1.00 45.44 163 ILE A N 1
ATOM 1357 C CA . ILE A 1 163 ? 0.514 10.959 -6.184 1.00 45.44 163 ILE A CA 1
ATOM 1358 C C . ILE A 1 163 ? 1.495 9.940 -6.750 1.00 45.44 163 ILE A C 1
ATOM 1360 O O . ILE A 1 163 ? 1.173 9.184 -7.667 1.00 45.44 163 ILE A O 1
ATOM 1364 N N . VAL A 1 164 ? 2.721 9.932 -6.235 1.00 42.94 164 VAL A N 1
ATOM 1365 C CA . VAL A 1 164 ? 3.685 8.911 -6.621 1.00 42.94 164 VAL A CA 1
ATOM 1366 C C . VAL A 1 164 ? 3.213 7.541 -6.112 1.00 42.94 164 VAL A C 1
ATOM 1368 O O . VAL A 1 164 ? 3.552 6.539 -6.711 1.00 42.94 164 VAL A O 1
ATOM 1371 N N . CYS A 1 165 ? 2.325 7.449 -5.129 1.00 44.84 165 CYS A N 1
ATOM 1372 C CA . CYS A 1 165 ? 1.630 6.207 -4.827 1.00 44.84 165 CYS A CA 1
ATOM 1373 C C . CYS A 1 165 ? 0.284 6.239 -5.567 1.00 44.84 165 CYS A C 1
ATOM 1375 O O . CYS A 1 165 ? -0.642 6.934 -5.168 1.00 44.84 165 CYS A O 1
ATOM 1377 N N . SER A 1 166 ? 0.152 5.467 -6.646 1.00 46.47 166 SER A N 1
ATOM 1378 C CA . SER A 1 166 ? -1.139 5.089 -7.268 1.00 46.47 166 SER A CA 1
ATOM 1379 C C . SER A 1 166 ? -2.232 4.685 -6.270 1.00 46.47 166 SER A C 1
ATOM 1381 O O . SER A 1 166 ? -3.413 4.671 -6.603 1.00 46.47 166 SER A O 1
ATOM 1383 N N . ASP A 1 167 ? -1.815 4.349 -5.055 1.00 53.69 167 ASP A N 1
ATOM 1384 C CA . ASP A 1 167 ? -2.632 3.958 -3.937 1.00 53.69 167 ASP A CA 1
ATOM 1385 C C . ASP A 1 167 ? -2.818 5.186 -3.056 1.00 53.69 167 ASP A C 1
ATOM 1387 O O . ASP A 1 167 ? -2.060 5.443 -2.114 1.00 53.69 167 ASP A O 1
ATOM 1391 N N . LEU A 1 168 ? -3.870 5.953 -3.338 1.00 75.25 168 LEU A N 1
ATOM 1392 C CA . LEU A 1 168 ? -4.450 6.789 -2.302 1.00 75.25 168 LEU A CA 1
ATOM 1393 C C . LEU A 1 168 ? -4.887 5.838 -1.189 1.00 75.25 168 LEU A C 1
ATOM 1395 O O . LEU A 1 168 ? -5.968 5.273 -1.243 1.00 75.25 168 LEU A O 1
ATOM 1399 N N . LYS A 1 169 ? -4.025 5.640 -0.186 1.00 82.25 169 LYS A N 1
ATOM 1400 C CA . LYS A 1 169 ? -4.187 4.653 0.899 1.00 82.25 169 LYS A CA 1
ATOM 1401 C C . LYS A 1 169 ? -5.529 4.762 1.631 1.00 82.25 169 LYS A C 1
ATOM 1403 O O . LYS A 1 169 ? -5.985 3.808 2.254 1.00 82.25 169 LYS A O 1
ATOM 1408 N N . GLY A 1 170 ? -6.144 5.941 1.580 1.00 88.06 170 GLY A N 1
ATOM 1409 C CA . GLY A 1 170 ? -7.473 6.212 2.108 1.00 88.06 170 GLY A CA 1
ATOM 1410 C C . GLY A 1 170 ? -8.612 6.087 1.099 1.00 88.06 170 GLY A C 1
ATOM 1411 O O . GLY A 1 170 ? -9.699 6.508 1.445 1.00 88.06 170 GLY A O 1
ATOM 1412 N N . MET A 1 171 ? -8.417 5.586 -0.116 1.00 91.50 171 MET A N 1
ATOM 1413 C CA . MET A 1 171 ? -9.443 5.425 -1.154 1.00 91.50 171 MET A CA 1
ATOM 1414 C C . MET A 1 171 ? -9.818 3.948 -1.298 1.00 91.50 171 MET A C 1
ATOM 1416 O O . MET A 1 171 ? -8.953 3.091 -1.146 1.00 91.50 171 MET A O 1
ATOM 1420 N N . SER A 1 172 ? -11.091 3.655 -1.575 1.00 93.19 172 SER A N 1
ATOM 1421 C CA . SER A 1 172 ? -11.523 2.295 -1.924 1.00 93.19 172 SER A CA 1
ATOM 1422 C C . SER A 1 172 ? -10.926 1.855 -3.264 1.00 93.19 172 SER A C 1
ATOM 1424 O O . SER A 1 172 ? -10.659 2.685 -4.135 1.00 93.19 172 SER A O 1
ATOM 1426 N N . GLU A 1 173 ? -10.775 0.542 -3.463 1.00 90.25 173 GLU A N 1
ATOM 1427 C CA . GLU A 1 173 ? -10.253 -0.039 -4.712 1.00 90.25 173 GLU A CA 1
ATOM 1428 C C . GLU A 1 173 ? -11.077 0.390 -5.946 1.00 90.25 173 GLU A C 1
ATOM 1430 O O . GLU A 1 173 ? -10.530 0.618 -7.023 1.00 90.25 173 GLU A O 1
ATOM 1435 N N . GLU A 1 174 ? -12.394 0.561 -5.787 1.00 92.69 174 GLU A N 1
ATOM 1436 C CA . GLU A 1 174 ? -13.316 1.026 -6.837 1.00 92.69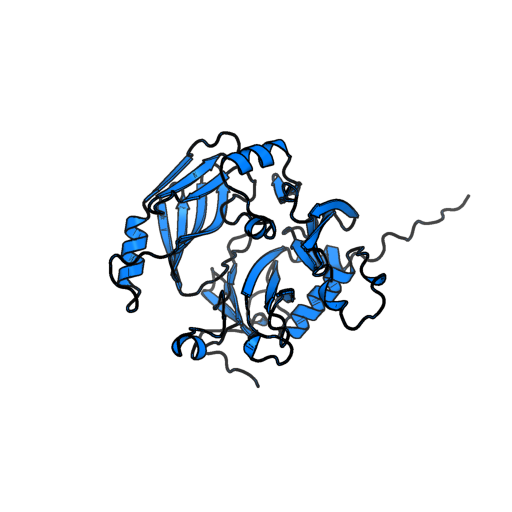 174 GLU A CA 1
ATOM 1437 C C . GLU A 1 174 ? -13.238 2.549 -7.088 1.00 92.69 174 GLU A C 1
ATOM 1439 O O . GLU A 1 174 ? -13.775 3.050 -8.078 1.00 92.69 174 GLU A O 1
ATOM 1444 N N . GLY A 1 175 ? -12.565 3.307 -6.213 1.00 91.62 175 GLY A N 1
ATOM 1445 C CA . GLY A 1 175 ? -12.408 4.760 -6.322 1.00 91.62 175 GLY A CA 1
ATOM 1446 C C . GLY A 1 175 ? -13.670 5.576 -6.031 1.00 91.62 175 GLY A C 1
ATOM 1447 O O . GLY A 1 175 ? -13.717 6.770 -6.332 1.00 91.62 175 GLY A O 1
ATOM 1448 N N . ASP A 1 176 ? -14.707 4.956 -5.473 1.00 93.44 176 ASP A N 1
ATOM 1449 C CA . ASP A 1 176 ? -16.000 5.574 -5.176 1.00 93.44 176 ASP A CA 1
ATOM 1450 C C . ASP A 1 176 ? -16.054 6.220 -3.780 1.00 93.44 176 ASP A C 1
ATOM 1452 O O . ASP A 1 176 ? -16.839 7.150 -3.546 1.00 93.44 176 ASP A O 1
ATOM 1456 N N . LEU A 1 177 ? -15.186 5.778 -2.866 1.00 95.19 177 LEU A N 1
ATOM 1457 C CA . LEU A 1 177 ? -15.119 6.219 -1.480 1.00 95.19 177 LEU A CA 1
ATOM 1458 C C . LEU A 1 177 ? -13.720 6.700 -1.096 1.00 95.19 177 LEU A C 1
ATOM 1460 O O . LEU A 1 177 ? -12.706 6.149 -1.515 1.00 95.19 177 LEU A O 1
ATOM 1464 N N . ILE A 1 178 ? -13.675 7.695 -0.210 1.00 93.69 178 ILE A N 1
ATOM 1465 C CA . ILE A 1 178 ? -12.446 8.214 0.393 1.00 93.69 178 ILE A CA 1
ATOM 1466 C C . ILE A 1 178 ? -12.623 8.383 1.908 1.00 93.69 178 ILE A C 1
ATOM 1468 O O . ILE A 1 178 ? -13.576 9.001 2.387 1.00 93.69 178 ILE A O 1
ATOM 1472 N N . ALA A 1 179 ? -11.695 7.825 2.672 1.00 93.31 179 ALA A N 1
ATOM 1473 C CA . ALA A 1 179 ? -11.544 7.941 4.108 1.00 93.31 179 ALA A CA 1
ATOM 1474 C C . ALA A 1 179 ? -10.557 9.071 4.436 1.00 93.31 179 ALA A C 1
ATOM 1476 O O . ALA A 1 179 ? -9.375 9.015 4.098 1.00 93.31 179 ALA A O 1
ATOM 1477 N N . ILE A 1 180 ? -11.047 10.097 5.126 1.00 89.31 180 ILE A N 1
ATOM 1478 C CA . ILE A 1 180 ? -10.283 11.286 5.504 1.00 89.31 180 ILE A CA 1
ATOM 1479 C C . ILE A 1 180 ? -10.406 11.553 7.000 1.00 89.31 180 ILE A C 1
ATOM 1481 O O . ILE A 1 180 ? -11.458 11.342 7.605 1.00 89.31 180 ILE A O 1
ATOM 1485 N N . MET A 1 181 ? -9.337 12.059 7.606 1.00 87.38 181 MET A N 1
ATOM 1486 C CA . MET A 1 181 ? -9.407 12.612 8.957 1.00 87.38 181 MET A CA 1
ATOM 1487 C C . MET A 1 181 ? -9.758 14.094 8.884 1.00 87.38 181 MET A C 1
ATOM 1489 O O . MET A 1 181 ? -9.347 14.790 7.957 1.00 87.38 181 MET A O 1
ATOM 1493 N N . ASN A 1 182 ? -10.487 14.581 9.880 1.00 83.50 182 ASN A N 1
ATOM 1494 C CA . ASN A 1 182 ? -10.665 16.015 10.072 1.00 83.50 182 ASN A CA 1
ATOM 1495 C C . ASN A 1 182 ? -9.359 16.701 10.536 1.00 83.50 182 ASN A C 1
ATOM 1497 O O . ASN A 1 182 ? -8.390 16.042 10.917 1.00 83.50 182 ASN A O 1
ATOM 1501 N N . ASP A 1 183 ? -9.343 18.036 10.534 1.00 77.94 183 ASP A N 1
ATOM 1502 C CA . ASP A 1 183 ? -8.141 18.842 10.804 1.00 77.94 183 ASP A CA 1
ATOM 1503 C C . ASP A 1 183 ? -7.503 18.563 12.176 1.00 77.94 183 ASP A C 1
ATOM 1505 O O . ASP A 1 183 ? -6.280 18.490 12.295 1.00 77.94 183 ASP A O 1
ATOM 1509 N N . ASP A 1 184 ? -8.324 18.369 13.214 1.00 80.50 184 ASP A N 1
ATOM 1510 C CA . ASP A 1 184 ? -7.860 18.035 14.571 1.00 80.50 184 ASP A CA 1
ATOM 1511 C C . ASP A 1 184 ? -7.615 16.524 14.780 1.00 80.50 184 ASP A C 1
ATOM 1513 O O . ASP A 1 184 ? -7.257 16.075 15.879 1.00 80.50 184 ASP A O 1
ATOM 1517 N N . ARG A 1 185 ? -7.806 15.737 13.713 1.00 79.69 185 ARG A N 1
ATOM 1518 C CA . ARG A 1 185 ? -7.616 14.285 13.616 1.00 79.69 185 ARG A CA 1
ATOM 1519 C C . ARG A 1 185 ? -8.386 13.477 14.655 1.00 79.69 185 ARG A C 1
ATOM 1521 O O . ARG A 1 185 ? -7.939 12.390 15.027 1.00 79.69 185 ARG A O 1
ATOM 1528 N N . SER A 1 186 ? -9.455 14.028 15.222 1.00 86.94 186 SER A N 1
ATOM 1529 C CA . SER A 1 186 ? -10.307 13.347 16.207 1.00 86.94 186 SER A CA 1
ATOM 1530 C C . SER A 1 186 ? -11.392 12.499 15.554 1.00 86.94 186 SER A C 1
ATOM 1532 O O . SER A 1 186 ? -11.898 11.576 16.185 1.00 86.94 186 SER A O 1
ATOM 1534 N N . LEU A 1 187 ? -11.709 12.770 14.288 1.00 92.38 187 LEU A N 1
ATOM 1535 C CA . LEU A 1 187 ? -12.776 12.106 13.559 1.00 92.38 187 LEU A CA 1
ATOM 1536 C C . LEU A 1 187 ? -12.254 11.558 12.235 1.00 92.38 187 LEU A C 1
ATOM 1538 O O . LEU A 1 187 ? -11.687 12.290 11.421 1.00 92.38 187 LEU A O 1
ATOM 1542 N N . LEU A 1 188 ? -12.507 10.275 12.005 1.00 94.75 188 LEU A N 1
ATOM 1543 C CA . LEU A 1 188 ? -12.330 9.625 10.715 1.00 94.75 188 LEU A CA 1
ATOM 1544 C C . LEU A 1 188 ? -13.665 9.612 9.976 1.00 94.75 188 LEU A C 1
ATOM 1546 O O . LEU A 1 188 ? -14.674 9.217 10.550 1.00 94.75 188 LEU A O 1
ATOM 1550 N N . THR A 1 189 ? -13.681 10.034 8.715 1.00 94.81 189 THR A N 1
ATOM 1551 C CA . THR A 1 189 ? -14.897 10.152 7.902 1.00 94.81 189 THR A CA 1
ATOM 1552 C C . THR A 1 189 ? -14.711 9.455 6.564 1.00 94.81 189 THR A C 1
ATOM 1554 O O . THR A 1 189 ? -13.738 9.727 5.872 1.00 94.81 189 THR A O 1
ATOM 1557 N N . ILE A 1 190 ? -15.660 8.609 6.172 1.00 96.31 190 ILE A N 1
ATOM 1558 C CA . ILE A 1 190 ? -15.764 8.049 4.822 1.00 96.31 190 ILE A CA 1
ATOM 1559 C C . ILE A 1 190 ? -16.759 8.897 4.031 1.00 96.31 190 ILE A C 1
ATOM 1561 O O . ILE A 1 190 ? -17.897 9.107 4.465 1.00 96.31 190 ILE A O 1
ATOM 1565 N N . LYS A 1 191 ? -16.333 9.379 2.866 1.00 94.94 191 LYS A N 1
ATOM 1566 C CA . LYS A 1 191 ? -17.121 10.211 1.956 1.00 94.94 191 LYS A CA 1
ATOM 1567 C C . LYS A 1 191 ? -17.193 9.587 0.573 1.00 94.94 191 LYS A C 1
ATOM 1569 O O . LYS A 1 191 ? -16.262 8.908 0.155 1.00 94.94 191 LYS A O 1
ATOM 1574 N N . ARG A 1 192 ? -18.271 9.885 -0.148 1.00 94.94 192 ARG A N 1
ATOM 1575 C CA . ARG A 1 192 ? -18.362 9.633 -1.590 1.00 94.94 192 ARG A CA 1
ATOM 1576 C C . ARG A 1 192 ? -17.436 10.555 -2.353 1.00 94.94 192 ARG A C 1
ATOM 1578 O O . ARG A 1 192 ? -17.447 11.759 -2.105 1.00 94.94 192 ARG A O 1
ATOM 1585 N N . VAL A 1 193 ? -16.719 10.008 -3.326 1.00 92.38 193 VAL A N 1
ATOM 1586 C CA . VAL A 1 193 ? -15.920 10.810 -4.254 1.00 92.38 193 VAL A CA 1
ATOM 1587 C C . VAL A 1 193 ? -16.829 11.642 -5.159 1.00 92.38 193 VAL A C 1
ATOM 1589 O O . VAL A 1 193 ? -16.553 12.814 -5.362 1.00 92.38 193 VAL A O 1
ATOM 1592 N N . GLU A 1 194 ? -17.961 11.100 -5.628 1.00 91.56 194 GLU A N 1
ATOM 1593 C CA . GLU A 1 194 ? -18.843 11.788 -6.588 1.00 91.56 194 GLU A CA 1
ATOM 1594 C C . GLU A 1 194 ? -19.359 13.160 -6.101 1.00 91.56 194 GLU A C 1
ATOM 1596 O O . GLU A 1 194 ? -19.428 14.117 -6.876 1.00 91.56 194 GLU A O 1
ATOM 1601 N N . ASP A 1 195 ? -19.761 13.267 -4.835 1.00 91.19 195 ASP A N 1
ATOM 1602 C CA . ASP A 1 195 ? -20.446 14.458 -4.314 1.00 91.19 195 ASP A CA 1
ATOM 1603 C C . ASP A 1 195 ? -19.951 14.925 -2.934 1.00 91.19 195 ASP A C 1
ATOM 1605 O O . ASP A 1 195 ? -20.481 15.891 -2.379 1.00 91.19 195 ASP A O 1
ATOM 1609 N N . GLY A 1 196 ? -18.942 14.258 -2.365 1.00 90.50 196 GLY A N 1
ATOM 1610 C CA . GLY A 1 196 ? -18.395 14.573 -1.046 1.00 90.50 196 GLY A CA 1
ATOM 1611 C C . GLY A 1 196 ? -19.320 14.226 0.125 1.00 90.50 196 GLY A C 1
ATOM 1612 O O . GLY A 1 196 ? -19.017 14.601 1.263 1.00 90.50 196 GLY A O 1
ATOM 1613 N N . THR A 1 197 ? -20.441 13.535 -0.111 1.00 94.50 197 THR A N 1
ATOM 1614 C CA . THR A 1 197 ? -21.404 13.185 0.939 1.00 94.50 197 THR A CA 1
ATOM 1615 C C . THR A 1 197 ? -20.774 12.237 1.951 1.00 94.50 197 THR A C 1
ATOM 1617 O O . THR A 1 197 ? -20.239 11.188 1.593 1.00 94.50 197 THR A O 1
ATOM 1620 N N . GLU A 1 198 ? -20.889 12.577 3.235 1.00 95.69 198 GLU A N 1
ATOM 1621 C CA . GLU A 1 198 ? -20.493 11.700 4.335 1.00 95.69 198 GLU A CA 1
ATOM 1622 C C . GLU A 1 198 ? -21.373 10.445 4.382 1.00 95.69 198 GLU A C 1
ATOM 1624 O O . GLU A 1 198 ? -22.606 10.510 4.380 1.00 95.69 198 GLU A O 1
ATOM 1629 N N . ARG A 1 199 ? -20.720 9.286 4.438 1.00 95.75 199 ARG A N 1
ATOM 1630 C CA . ARG A 1 199 ? -21.359 7.969 4.526 1.00 95.75 199 ARG A CA 1
ATOM 1631 C C . ARG A 1 199 ? -21.248 7.376 5.910 1.00 95.75 199 ARG A C 1
ATOM 1633 O O . ARG A 1 199 ? -22.181 6.723 6.376 1.00 95.75 199 ARG A O 1
ATOM 1640 N N . TRP A 1 200 ? -20.121 7.618 6.557 1.00 97.44 200 TRP A N 1
ATOM 1641 C CA . TRP A 1 200 ? -19.838 7.091 7.873 1.00 97.44 200 TRP A CA 1
ATOM 1642 C C . TRP A 1 200 ? -18.760 7.931 8.545 1.00 97.44 200 TRP A C 1
ATOM 1644 O O . TRP A 1 200 ? -17.867 8.447 7.876 1.00 97.44 200 TRP A O 1
ATOM 1654 N N . SER A 1 201 ? -18.831 8.039 9.864 1.00 96.69 201 SER A N 1
ATOM 1655 C CA . SER A 1 201 ? -17.815 8.696 10.672 1.00 96.69 201 SER A CA 1
ATOM 1656 C C . SER A 1 201 ? -17.565 7.923 11.961 1.00 96.69 201 SER A C 1
ATOM 1658 O O . SER A 1 201 ? -18.426 7.185 12.449 1.00 96.69 201 SER A O 1
ATOM 1660 N N . TYR A 1 202 ? -16.352 8.060 12.488 1.00 97.00 202 TYR A N 1
ATOM 1661 C CA . TYR A 1 202 ? -15.879 7.328 13.652 1.00 97.00 202 TYR A CA 1
ATOM 1662 C C . TYR A 1 202 ? -14.987 8.199 14.526 1.00 97.00 202 TYR A C 1
ATOM 1664 O O . TYR A 1 202 ? -14.013 8.789 14.054 1.00 97.00 202 TYR A O 1
ATOM 1672 N N . ASP A 1 203 ? -15.340 8.258 15.808 1.00 95.69 203 ASP A N 1
ATOM 1673 C CA . ASP A 1 203 ? -14.612 8.997 16.832 1.00 95.69 203 ASP A CA 1
ATOM 1674 C C . ASP A 1 203 ? -13.351 8.229 17.259 1.00 95.69 203 ASP A C 1
ATOM 1676 O O . ASP A 1 203 ? -13.410 7.063 17.661 1.00 95.69 203 ASP A O 1
ATOM 1680 N N . LEU A 1 204 ? -12.197 8.887 17.158 1.00 93.88 204 LEU A N 1
ATOM 1681 C CA . LEU A 1 204 ? -10.887 8.304 17.429 1.00 93.88 204 LEU A CA 1
ATOM 1682 C C . LEU A 1 204 ? -10.451 8.423 18.897 1.00 93.88 204 LEU A C 1
ATOM 1684 O O . LEU A 1 204 ? -9.365 7.945 19.226 1.00 93.88 204 LEU A O 1
ATOM 1688 N N . GLU A 1 205 ? -11.253 9.011 19.791 1.00 92.56 205 GLU A N 1
ATOM 1689 C CA . GLU A 1 205 ? -10.920 9.180 21.213 1.00 92.56 205 GLU A CA 1
ATOM 1690 C C . GLU A 1 205 ? -10.544 7.846 21.868 1.00 92.56 205 GLU A C 1
ATOM 1692 O O . GLU A 1 205 ? -9.475 7.740 22.467 1.00 92.56 205 GLU A O 1
ATOM 1697 N N . GLY A 1 206 ? -11.340 6.792 21.659 1.00 93.38 206 GLY A N 1
ATOM 1698 C CA . GLY A 1 206 ? -11.054 5.471 22.231 1.00 93.38 206 GLY A CA 1
ATOM 1699 C C . GLY A 1 206 ? -9.735 4.861 21.742 1.00 93.38 206 GLY A C 1
ATOM 1700 O O . GLY A 1 206 ? -9.022 4.230 22.517 1.00 93.38 206 GLY A O 1
ATOM 1701 N N . ILE A 1 207 ? -9.367 5.090 20.475 1.00 94.19 207 ILE A N 1
ATOM 1702 C CA . ILE A 1 207 ? -8.068 4.649 19.942 1.00 94.19 207 ILE A CA 1
ATOM 1703 C C . ILE A 1 207 ? -6.936 5.484 20.547 1.00 94.19 207 ILE A C 1
ATOM 1705 O O . ILE A 1 207 ? -5.883 4.946 20.878 1.00 94.19 207 ILE A O 1
ATOM 1709 N N . ARG A 1 208 ? -7.144 6.792 20.737 1.00 91.50 208 ARG A N 1
ATOM 1710 C CA . ARG A 1 208 ? -6.152 7.670 21.373 1.00 91.50 208 ARG A CA 1
ATOM 1711 C C . ARG A 1 208 ? -5.855 7.269 22.807 1.00 91.50 208 ARG A C 1
ATOM 1713 O O . ARG A 1 208 ? -4.687 7.246 23.193 1.00 91.50 208 ARG A O 1
ATOM 1720 N N . GLU A 1 209 ? -6.885 6.923 23.569 1.00 91.88 209 GLU A N 1
ATOM 1721 C CA . GLU A 1 209 ? -6.704 6.424 24.928 1.00 91.88 209 GLU A CA 1
ATOM 1722 C C . GLU A 1 209 ? -5.942 5.094 24.951 1.00 91.88 209 GLU A C 1
ATOM 1724 O O . GLU A 1 209 ? -4.968 4.991 25.694 1.00 91.88 209 GLU A O 1
ATOM 1729 N N . ASP A 1 210 ? -6.292 4.134 24.085 1.00 92.88 210 ASP A N 1
ATOM 1730 C CA . ASP A 1 210 ? -5.591 2.842 23.994 1.00 92.88 210 ASP A CA 1
ATOM 1731 C C . ASP A 1 210 ? -4.107 3.017 23.614 1.00 92.88 210 ASP A C 1
ATOM 1733 O O . ASP A 1 210 ? -3.238 2.387 24.214 1.00 92.88 210 ASP A O 1
ATOM 1737 N N . VAL A 1 211 ? -3.773 3.939 22.698 1.00 90.06 211 VAL A N 1
ATOM 1738 C CA . VAL A 1 211 ? -2.368 4.257 22.366 1.00 90.06 211 VAL A CA 1
ATOM 1739 C C . VAL A 1 211 ? -1.606 4.791 23.581 1.00 90.06 211 VAL A C 1
ATOM 1741 O O . VAL A 1 211 ? -0.486 4.349 23.839 1.00 90.06 211 VAL A O 1
ATOM 1744 N N . TRP A 1 212 ? -2.189 5.719 24.346 1.00 88.38 212 TRP A N 1
ATOM 1745 C CA . TRP A 1 212 ? -1.541 6.256 25.550 1.00 88.38 212 TRP A CA 1
ATOM 1746 C C . TRP A 1 212 ? -1.415 5.226 26.677 1.00 88.38 212 TRP A C 1
ATOM 1748 O O . TRP A 1 212 ? -0.505 5.343 27.492 1.00 88.38 212 TRP A O 1
ATOM 1758 N N . GLU A 1 213 ? -2.307 4.236 26.745 1.00 88.81 213 GLU A N 1
ATOM 1759 C CA . GLU A 1 213 ? -2.216 3.141 27.717 1.00 88.81 213 GLU A CA 1
ATOM 1760 C C . GLU A 1 213 ? -1.162 2.095 27.336 1.00 88.81 213 GLU A C 1
ATOM 1762 O O . GLU A 1 213 ? -0.533 1.517 28.222 1.00 88.81 213 GLU A O 1
ATOM 1767 N N . ARG A 1 214 ? -0.953 1.850 26.036 1.00 84.81 214 ARG A N 1
ATOM 1768 C CA . ARG A 1 214 ? 0.038 0.878 25.540 1.00 84.81 214 ARG A CA 1
ATOM 1769 C C . ARG A 1 214 ? 1.465 1.405 25.560 1.00 84.81 214 ARG A C 1
ATOM 1771 O O . ARG A 1 214 ? 2.396 0.626 25.752 1.00 84.81 214 ARG A O 1
ATOM 1778 N N . ARG A 1 215 ? 1.646 2.706 25.331 1.00 75.62 215 ARG A N 1
ATOM 1779 C CA . ARG A 1 215 ? 2.969 3.296 25.128 1.00 75.62 215 ARG A CA 1
ATOM 1780 C C . ARG A 1 215 ? 3.521 3.951 26.383 1.00 75.62 215 ARG A C 1
ATOM 1782 O O . ARG A 1 215 ? 3.228 5.105 26.679 1.00 75.62 215 ARG A O 1
ATOM 1789 N N . ASP A 1 216 ? 4.451 3.254 27.026 1.00 70.81 216 ASP A N 1
ATOM 1790 C CA . ASP A 1 216 ? 5.203 3.765 28.181 1.00 70.81 216 ASP A CA 1
ATOM 1791 C C . ASP A 1 216 ? 6.054 5.008 27.860 1.00 70.81 216 ASP A C 1
ATOM 1793 O O . ASP A 1 216 ? 6.413 5.781 28.752 1.00 70.81 216 ASP A O 1
ATOM 1797 N N . ASP A 1 217 ? 6.405 5.212 26.587 1.00 70.38 217 ASP A N 1
ATOM 1798 C CA . ASP A 1 217 ? 7.206 6.349 26.135 1.00 70.38 217 ASP A CA 1
ATOM 1799 C C . ASP A 1 217 ? 6.368 7.568 25.709 1.00 70.38 217 ASP A C 1
ATOM 1801 O O . ASP A 1 217 ? 6.935 8.585 25.300 1.00 70.38 217 ASP A O 1
ATOM 1805 N N . MET A 1 218 ? 5.040 7.494 25.845 1.00 71.19 218 MET A N 1
ATOM 1806 C CA . MET A 1 218 ? 4.111 8.584 25.559 1.00 71.19 218 MET A CA 1
ATOM 1807 C C . MET A 1 218 ? 3.312 8.985 26.800 1.00 71.19 218 MET A C 1
ATOM 1809 O O . MET A 1 218 ? 2.793 8.157 27.537 1.00 71.19 218 MET A O 1
ATOM 1813 N N . GLN A 1 219 ? 3.177 10.291 27.036 1.00 74.19 219 GLN A N 1
ATOM 1814 C CA . GLN A 1 219 ? 2.330 10.803 28.117 1.00 74.19 219 GLN A CA 1
ATOM 1815 C C . GLN A 1 219 ? 0.897 11.017 27.620 1.00 74.19 219 GLN A C 1
ATOM 1817 O O . GLN A 1 219 ? 0.696 11.471 26.493 1.00 74.19 219 GLN A O 1
ATOM 1822 N N . LYS A 1 220 ? -0.105 10.771 28.476 1.00 79.12 220 LYS A N 1
ATOM 1823 C CA . LYS A 1 220 ? -1.508 11.091 28.162 1.00 79.12 220 LYS A CA 1
ATOM 1824 C C . LYS A 1 220 ? -1.632 12.557 27.732 1.00 79.12 220 LYS A C 1
ATOM 1826 O O . LYS A 1 220 ? -1.159 13.452 28.431 1.00 79.12 220 LYS A O 1
ATOM 1831 N N . GLY A 1 221 ? -2.280 12.788 26.592 1.00 74.19 221 GLY A N 1
ATOM 1832 C CA . GLY A 1 221 ? -2.441 14.114 25.994 1.00 74.19 221 GLY A CA 1
ATOM 1833 C C . GLY A 1 221 ? -1.339 14.525 25.012 1.00 74.19 221 GLY A C 1
ATOM 1834 O O . GLY A 1 221 ? -1.456 15.598 24.429 1.00 74.19 221 GLY A O 1
ATOM 1835 N N . TYR A 1 222 ? -0.299 13.708 24.794 1.00 79.50 222 TYR A N 1
ATOM 1836 C CA . TYR A 1 222 ? 0.617 13.936 23.672 1.00 79.50 222 TYR A CA 1
ATOM 1837 C C . TYR A 1 222 ? -0.100 13.693 22.345 1.00 79.50 222 TYR A C 1
ATOM 1839 O O . TYR A 1 222 ? -0.714 12.641 22.151 1.00 79.50 222 TYR A O 1
ATOM 1847 N N . GLU A 1 223 ? 0.032 14.645 21.425 1.00 77.25 223 GLU A N 1
ATOM 1848 C CA . GLU A 1 223 ? -0.414 14.479 20.047 1.00 77.25 223 GLU A CA 1
ATOM 1849 C C . GLU A 1 223 ? 0.485 13.481 19.311 1.00 77.25 223 GLU A C 1
ATOM 1851 O O . GLU A 1 223 ? 1.707 13.461 19.484 1.00 77.25 223 GLU A O 1
ATOM 1856 N N . PHE A 1 224 ? -0.130 12.660 18.466 1.00 80.62 224 PHE A N 1
ATOM 1857 C CA . PHE A 1 224 ? 0.566 11.794 17.528 1.00 80.62 224 PHE A CA 1
ATOM 1858 C C . PHE A 1 224 ? -0.128 11.819 16.173 1.00 80.62 224 PHE A C 1
ATOM 1860 O O . PHE A 1 224 ? -1.332 12.059 16.056 1.00 80.62 224 PHE A O 1
ATOM 1867 N N . PHE A 1 225 ? 0.656 11.552 15.135 1.00 80.06 225 PHE A N 1
ATOM 1868 C CA . PHE A 1 225 ? 0.152 11.467 13.777 1.00 80.06 225 PHE A CA 1
ATOM 1869 C C . PHE A 1 225 ? -0.744 10.235 13.641 1.00 80.06 225 PHE A C 1
ATOM 1871 O O . PHE A 1 225 ? -0.342 9.133 14.004 1.00 80.06 225 PHE A O 1
ATOM 1878 N N . SER A 1 226 ? -1.955 10.427 13.131 1.00 86.12 226 SER A N 1
ATOM 1879 C CA . SER A 1 226 ? -2.804 9.328 12.664 1.00 86.12 226 SER A CA 1
ATOM 1880 C C . SER A 1 226 ? -2.943 9.416 11.152 1.00 86.12 226 SER A C 1
ATOM 1882 O O . SER A 1 226 ? -2.890 10.535 10.643 1.00 86.12 226 SER A O 1
ATOM 1884 N N . THR A 1 227 ? -3.082 8.291 10.452 1.00 87.25 227 THR A N 1
ATOM 1885 C CA . THR A 1 227 ? -3.372 8.240 9.009 1.00 87.25 227 THR A CA 1
ATOM 1886 C C . THR A 1 227 ? -4.024 6.930 8.609 1.00 87.25 227 THR A C 1
ATOM 1888 O O . THR A 1 227 ? -3.819 5.910 9.262 1.00 87.25 227 THR A O 1
ATOM 1891 N N . VAL A 1 228 ? -4.804 6.958 7.530 1.00 90.38 228 VAL A N 1
ATOM 1892 C CA . VAL A 1 228 ? -5.291 5.743 6.874 1.00 90.38 228 VAL A CA 1
ATOM 1893 C C . VAL A 1 228 ? -4.158 5.176 6.020 1.00 90.38 228 VAL A C 1
ATOM 1895 O O . VAL A 1 228 ? -3.475 5.920 5.317 1.00 90.38 228 VAL A O 1
ATOM 1898 N N . CYS A 1 229 ? -3.933 3.872 6.131 1.00 88.69 229 CYS A N 1
ATOM 1899 C CA . CYS A 1 229 ? -2.868 3.142 5.446 1.00 88.69 229 CYS A CA 1
ATOM 1900 C C . CYS A 1 229 ? -3.395 2.204 4.357 1.00 88.69 229 CYS A C 1
ATOM 1902 O O . CYS A 1 229 ? -2.648 1.888 3.441 1.00 88.69 229 CYS A O 1
ATOM 1904 N N . GLN A 1 230 ? -4.650 1.768 4.466 1.00 91.88 230 GLN A N 1
ATOM 1905 C CA . GLN A 1 230 ? -5.345 0.978 3.453 1.00 91.88 230 GLN A CA 1
ATOM 1906 C C . GLN A 1 230 ? -6.853 1.106 3.672 1.00 91.88 230 GLN A C 1
ATOM 1908 O O . GLN A 1 230 ? -7.297 1.196 4.824 1.00 91.88 230 GLN A O 1
ATOM 1913 N N . PHE A 1 231 ? -7.635 1.054 2.599 1.00 93.25 231 PHE A N 1
ATOM 1914 C CA . PHE A 1 231 ? -9.089 1.044 2.651 1.00 93.25 231 PHE A CA 1
ATOM 1915 C C . PHE A 1 231 ? -9.648 0.033 1.642 1.00 93.25 231 PHE A C 1
ATOM 1917 O O . PHE A 1 231 ? -9.469 0.178 0.443 1.00 93.25 231 PHE A O 1
ATOM 1924 N N . GLU A 1 232 ? -10.362 -0.970 2.154 1.00 93.12 232 GLU A N 1
ATOM 1925 C CA . GLU A 1 232 ? -11.099 -1.951 1.361 1.00 93.12 232 GLU A CA 1
ATOM 1926 C C . GLU A 1 232 ? -12.587 -1.917 1.702 1.00 93.12 232 GLU A C 1
ATOM 1928 O O . GLU A 1 232 ? -12.976 -2.006 2.872 1.00 93.12 232 GLU A O 1
ATOM 1933 N N . GLY A 1 233 ? -13.441 -1.848 0.687 1.00 93.12 233 GLY A N 1
ATOM 1934 C CA . GLY A 1 233 ? -14.885 -1.916 0.868 1.00 93.12 233 GLY A CA 1
ATOM 1935 C C . GLY A 1 233 ? -15.670 -1.069 -0.114 1.00 93.12 233 GLY A C 1
ATOM 1936 O O . GLY A 1 233 ? -15.122 -0.470 -1.031 1.00 93.12 233 GLY A O 1
ATOM 1937 N N . ASN A 1 234 ? -16.977 -1.031 0.118 1.00 94.19 234 ASN A N 1
ATOM 1938 C CA . ASN A 1 234 ? -17.951 -0.333 -0.709 1.00 94.19 234 ASN A CA 1
ATOM 1939 C C . ASN A 1 234 ? -18.900 0.517 0.149 1.00 94.19 234 ASN A C 1
ATOM 1941 O O . ASN A 1 234 ? -18.739 0.683 1.359 1.00 94.19 234 ASN A O 1
ATOM 1945 N N . GLU A 1 235 ? -19.938 1.043 -0.486 1.00 93.25 235 GLU A N 1
ATOM 1946 C CA . GLU A 1 235 ? -20.987 1.870 0.110 1.00 93.25 235 GLU A CA 1
ATOM 1947 C C . GLU A 1 235 ? -21.725 1.278 1.321 1.00 93.25 235 GLU A C 1
ATOM 1949 O O . GLU A 1 235 ? -22.359 2.026 2.077 1.00 93.25 235 GLU A O 1
ATOM 1954 N N . GLN A 1 236 ? -21.727 -0.046 1.475 1.00 94.50 236 GLN A N 1
ATOM 1955 C CA . GLN A 1 236 ? -22.467 -0.740 2.525 1.00 94.50 236 GLN A CA 1
ATOM 1956 C C . GLN A 1 236 ? -21.572 -1.151 3.684 1.00 94.50 236 GLN A C 1
ATOM 1958 O O . GLN A 1 236 ? -21.985 -0.992 4.832 1.00 94.50 236 GLN A O 1
ATOM 1963 N N . GLU A 1 237 ? -20.390 -1.691 3.395 1.00 96.50 237 GLU A N 1
ATOM 1964 C CA . GLU A 1 237 ? -19.480 -2.231 4.397 1.00 96.50 237 GLU A CA 1
ATOM 1965 C C . GLU A 1 237 ? -18.041 -2.320 3.892 1.00 96.50 237 GLU A C 1
ATOM 1967 O O . GLU A 1 237 ? -17.766 -2.263 2.694 1.00 96.50 237 GLU A O 1
ATOM 1972 N N . GLY A 1 238 ? -17.126 -2.493 4.839 1.00 96.00 238 GLY A N 1
ATOM 1973 C CA . GLY A 1 238 ? -15.717 -2.691 4.558 1.00 96.00 238 GLY A CA 1
ATOM 1974 C C . GLY A 1 238 ? -14.865 -2.480 5.795 1.00 96.00 238 GLY A C 1
ATOM 1975 O O . GLY A 1 238 ? -15.339 -2.531 6.938 1.00 96.00 238 GLY A O 1
ATOM 1976 N N . TRP A 1 239 ? -13.586 -2.231 5.575 1.00 96.50 239 TRP A N 1
ATOM 1977 C CA . TRP A 1 239 ? -12.628 -1.955 6.623 1.00 96.50 239 TRP A CA 1
ATOM 1978 C C . TRP A 1 239 ? -11.504 -1.048 6.138 1.00 96.50 239 TRP A C 1
ATOM 1980 O O . TRP A 1 239 ? -11.169 -0.988 4.963 1.00 96.50 239 TRP A O 1
ATOM 1990 N N . LEU A 1 240 ? -10.875 -0.374 7.088 1.00 95.44 240 LEU A N 1
ATOM 1991 C CA . LEU A 1 240 ? -9.672 0.408 6.855 1.00 95.44 240 LEU A CA 1
ATOM 1992 C C . LEU A 1 240 ? -8.604 0.048 7.878 1.00 95.44 240 LEU A C 1
ATOM 1994 O O . LEU A 1 240 ? -8.912 -0.375 8.998 1.00 95.44 240 LEU A O 1
ATOM 1998 N N . VAL A 1 241 ? -7.349 0.211 7.485 1.00 94.44 241 VAL A N 1
ATOM 1999 C CA . VAL A 1 241 ? -6.196 0.137 8.379 1.00 94.44 241 VAL A CA 1
ATOM 2000 C C . VAL A 1 241 ? -5.760 1.553 8.684 1.00 94.44 241 VAL A C 1
ATOM 2002 O O . VAL A 1 241 ? -5.590 2.367 7.781 1.00 94.44 241 VAL A O 1
ATOM 2005 N N . MET A 1 242 ? -5.578 1.846 9.962 1.00 92.19 242 MET A N 1
ATOM 2006 C CA . MET A 1 242 ? -5.169 3.151 10.447 1.00 92.19 242 MET A CA 1
ATOM 2007 C C . MET A 1 242 ? -3.903 3.018 11.284 1.00 92.19 242 MET A C 1
ATOM 2009 O O . MET A 1 242 ? -3.836 2.199 12.204 1.00 92.19 242 MET A O 1
ATOM 2013 N N . GLN A 1 243 ? -2.929 3.868 10.996 1.00 89.31 243 GLN A N 1
ATOM 2014 C CA . GLN A 1 243 ? -1.804 4.144 11.872 1.00 89.31 243 GLN A CA 1
ATOM 2015 C C . GLN A 1 243 ? -2.195 5.230 12.874 1.00 89.31 243 GLN A C 1
ATOM 2017 O O . GLN A 1 243 ? -2.792 6.238 12.506 1.00 89.31 243 GLN A O 1
ATOM 2022 N N . ALA A 1 244 ? -1.815 5.037 14.130 1.00 89.19 244 ALA A N 1
ATOM 2023 C CA . ALA A 1 244 ? -1.961 5.962 15.243 1.00 89.19 244 ALA A CA 1
ATOM 2024 C C . ALA A 1 244 ? -0.632 6.002 16.013 1.00 89.19 244 ALA A C 1
ATOM 2026 O O . ALA A 1 244 ? -0.341 5.149 16.854 1.00 89.19 244 ALA A O 1
ATOM 2027 N N . GLY A 1 245 ? 0.226 6.962 15.674 1.00 84.06 245 GLY A N 1
ATOM 2028 C CA . GLY A 1 245 ? 1.613 6.991 16.124 1.00 84.06 245 GLY A CA 1
ATOM 2029 C C . GLY A 1 245 ? 2.389 5.808 15.542 1.00 84.06 245 GLY A C 1
ATOM 2030 O O . GLY A 1 245 ? 2.599 5.734 14.335 1.00 84.06 245 GLY A O 1
ATOM 2031 N N . SER A 1 246 ? 2.803 4.880 16.403 1.00 82.12 246 SER A N 1
ATOM 2032 C CA . SER A 1 246 ? 3.466 3.628 15.996 1.00 82.12 246 SER A CA 1
ATOM 2033 C C . SER A 1 246 ? 2.535 2.415 16.087 1.00 82.12 246 SER A C 1
ATOM 2035 O O . SER A 1 246 ? 2.968 1.308 15.792 1.00 82.12 246 SER A O 1
ATOM 2037 N N . SER A 1 247 ? 1.283 2.608 16.507 1.00 87.69 247 SER A N 1
ATOM 2038 C CA . SER A 1 247 ? 0.284 1.557 16.705 1.00 87.69 247 SER A CA 1
ATOM 2039 C C . SER A 1 247 ? -0.655 1.477 15.503 1.00 87.69 247 SER A C 1
ATOM 2041 O O . SER A 1 247 ? -1.006 2.501 14.920 1.00 87.69 247 SER A O 1
ATOM 2043 N N . PHE A 1 248 ? -1.096 0.274 15.150 1.00 90.81 248 PHE A N 1
ATOM 2044 C CA . PHE A 1 248 ? -1.917 0.023 13.968 1.00 90.81 248 PHE A CA 1
ATOM 2045 C C . PHE A 1 248 ? -3.229 -0.657 14.340 1.00 90.81 248 PHE A C 1
ATOM 2047 O O . PHE A 1 248 ? -3.267 -1.574 15.165 1.00 90.81 248 PHE A O 1
ATOM 2054 N N . TYR A 1 249 ? -4.310 -0.219 13.702 1.00 94.75 249 TYR A N 1
ATOM 2055 C CA . TYR A 1 249 ? -5.671 -0.662 13.983 1.00 94.75 249 TYR A CA 1
ATOM 2056 C C . TYR A 1 249 ? -6.412 -0.972 12.686 1.00 94.75 249 TYR A C 1
ATOM 2058 O O . TYR A 1 249 ? -6.305 -0.229 11.717 1.00 94.75 249 TYR A O 1
ATOM 2066 N N . LYS A 1 250 ? -7.212 -2.039 12.687 1.00 95.94 250 LYS A N 1
ATOM 2067 C CA . LYS A 1 250 ? -8.209 -2.325 11.651 1.00 95.94 250 LYS A CA 1
ATOM 2068 C C . LYS A 1 250 ? -9.583 -1.910 12.158 1.00 95.94 250 LYS A C 1
ATOM 2070 O O . LYS A 1 250 ? -10.006 -2.378 13.217 1.00 95.94 250 LYS A O 1
ATOM 2075 N N . ILE A 1 251 ? -10.277 -1.058 11.413 1.00 97.38 251 ILE A N 1
ATOM 2076 C CA . ILE A 1 251 ? -11.598 -0.536 11.770 1.00 97.38 251 ILE A CA 1
ATOM 2077 C C . ILE A 1 251 ? -12.594 -0.990 10.706 1.00 97.38 251 ILE A C 1
ATOM 2079 O O . ILE A 1 251 ? -12.445 -0.645 9.539 1.00 97.38 251 ILE A O 1
ATOM 2083 N N . ALA A 1 252 ? -13.598 -1.774 11.098 1.00 97.62 252 ALA A N 1
ATOM 2084 C CA . ALA A 1 252 ? -14.667 -2.206 10.199 1.00 97.62 252 ALA A CA 1
ATOM 2085 C C . ALA A 1 252 ? -15.847 -1.227 10.235 1.00 97.62 252 ALA A C 1
ATOM 2087 O O . ALA A 1 252 ? -16.343 -0.899 11.317 1.00 97.62 252 ALA A O 1
ATOM 2088 N N . TYR A 1 253 ? -16.369 -0.834 9.076 1.00 96.75 253 TYR A N 1
ATOM 2089 C CA . TYR A 1 253 ? -17.562 0.007 8.955 1.00 96.75 253 TYR A CA 1
ATOM 2090 C C . TYR A 1 253 ? -18.719 -0.787 8.318 1.00 96.75 253 TYR A C 1
ATOM 2092 O O . TYR A 1 253 ? -18.479 -1.754 7.597 1.00 96.75 253 TYR A O 1
ATOM 2100 N N . PRO A 1 254 ? -19.984 -0.456 8.640 1.00 96.38 254 PRO A N 1
ATOM 2101 C CA . PRO A 1 254 ? -20.423 0.618 9.534 1.00 96.38 254 PRO A CA 1
ATOM 2102 C C . PRO A 1 254 ? -20.366 0.229 11.020 1.00 96.38 254 PRO A C 1
ATOM 2104 O O . PRO A 1 254 ? -20.692 1.044 11.879 1.00 96.38 254 PRO A O 1
ATOM 2107 N N . SER A 1 255 ? -19.968 -1.012 11.334 1.00 97.12 255 SER A N 1
ATOM 2108 C CA . SER A 1 255 ? -20.037 -1.573 12.693 1.00 97.12 255 SER A CA 1
ATOM 2109 C C . SER A 1 255 ? -19.221 -0.815 13.748 1.00 97.12 255 SER A C 1
ATOM 2111 O O . SER A 1 255 ? -19.545 -0.902 14.931 1.00 97.12 255 SER A O 1
ATOM 2113 N N . GLY A 1 256 ? -18.154 -0.118 13.344 1.00 96.25 256 GLY A N 1
ATOM 2114 C CA . GLY A 1 256 ? -17.200 0.524 14.249 1.00 96.25 256 GLY A CA 1
ATOM 2115 C C . GLY A 1 256 ? -16.331 -0.465 15.025 1.00 96.25 256 GLY A C 1
ATOM 2116 O O . GLY A 1 256 ? -15.697 -0.082 16.005 1.00 96.25 256 GLY A O 1
ATOM 2117 N N . LYS A 1 257 ? -16.297 -1.747 14.634 1.00 97.69 257 LYS A N 1
ATOM 2118 C CA . LYS A 1 257 ? -15.465 -2.745 15.311 1.00 97.69 257 LYS A CA 1
ATOM 2119 C C . LYS A 1 257 ? -13.989 -2.438 15.061 1.00 97.69 257 LYS A C 1
ATOM 2121 O O . LYS A 1 257 ? -13.523 -2.523 13.926 1.00 97.69 257 LYS A O 1
ATOM 2126 N N . VAL A 1 258 ? -13.257 -2.170 16.139 1.00 97.56 258 VAL A N 1
ATOM 2127 C CA . VAL A 1 258 ? -11.809 -1.934 16.123 1.00 97.56 258 VAL A CA 1
ATOM 2128 C C . VAL A 1 258 ? -11.056 -3.199 16.522 1.00 97.56 258 VAL A C 1
ATOM 2130 O O . VAL A 1 258 ? -11.424 -3.885 17.475 1.00 97.56 258 VAL A O 1
ATOM 2133 N N . THR A 1 259 ? -9.990 -3.507 15.788 1.00 95.44 259 THR A N 1
ATOM 2134 C CA . THR A 1 259 ? -9.040 -4.582 16.091 1.00 95.44 259 THR A CA 1
ATOM 2135 C C . THR A 1 259 ? -7.633 -4.000 16.129 1.00 95.44 259 THR A C 1
ATOM 2137 O O . THR A 1 259 ? -7.189 -3.414 15.147 1.00 95.44 259 THR A O 1
ATOM 2140 N N . TYR A 1 260 ? -6.926 -4.164 17.246 1.00 93.69 260 TYR A N 1
ATOM 2141 C CA . TYR A 1 260 ? -5.511 -3.808 17.341 1.00 93.69 260 TYR A CA 1
ATOM 2142 C C . TYR A 1 260 ? -4.665 -4.810 16.544 1.00 93.69 260 TYR A C 1
ATOM 2144 O O . TYR A 1 260 ? -4.810 -6.019 16.731 1.00 93.69 260 TYR A O 1
ATOM 2152 N N . LEU A 1 261 ? -3.811 -4.314 15.648 1.00 89.50 261 LEU A N 1
ATOM 2153 C CA . LEU A 1 261 ? -2.970 -5.141 14.777 1.00 89.50 261 LEU A CA 1
ATOM 2154 C C . LEU A 1 261 ? -1.559 -5.330 15.338 1.00 89.50 261 LEU A C 1
ATOM 2156 O O . LEU A 1 261 ? -0.969 -6.396 15.157 1.00 89.50 261 LEU A O 1
ATOM 2160 N N . GLY A 1 262 ? -1.034 -4.320 16.032 1.00 86.06 262 GLY A N 1
ATOM 2161 C CA . GLY A 1 262 ? 0.320 -4.320 16.574 1.00 86.06 262 GLY A CA 1
ATOM 2162 C C . GLY A 1 262 ? 0.972 -2.943 16.512 1.00 86.06 262 GLY A C 1
ATOM 2163 O O . GLY A 1 262 ? 0.346 -1.951 16.139 1.00 86.06 262 GLY A O 1
ATOM 2164 N N . GLU A 1 263 ? 2.248 -2.907 16.872 1.00 84.88 263 GLU A N 1
ATOM 2165 C CA . GLU A 1 263 ? 3.114 -1.734 16.775 1.00 84.88 263 GLU A CA 1
ATOM 2166 C C . GLU A 1 263 ? 4.178 -1.951 15.697 1.00 84.88 263 GLU A C 1
ATOM 2168 O O . GLU A 1 263 ? 4.558 -3.089 15.423 1.00 84.88 263 GLU A O 1
ATOM 2173 N N . TYR A 1 264 ? 4.659 -0.855 15.108 1.00 80.50 264 TYR A N 1
ATOM 2174 C CA . TYR A 1 264 ? 5.722 -0.853 14.098 1.00 80.50 264 TYR A CA 1
ATOM 2175 C C . TYR A 1 264 ? 5.389 -1.711 12.859 1.00 80.50 264 TYR A C 1
ATOM 2177 O O . TYR A 1 264 ? 6.265 -2.344 12.283 1.00 80.50 264 TYR A O 1
ATOM 2185 N N . LEU A 1 265 ? 4.112 -1.739 12.450 1.00 84.94 265 LEU A N 1
ATOM 2186 C CA . LEU A 1 265 ? 3.628 -2.395 11.226 1.00 84.94 265 LEU A CA 1
ATOM 2187 C C . LEU A 1 265 ? 3.591 -1.405 10.058 1.00 84.94 265 LEU A C 1
ATOM 2189 O O . LEU A 1 265 ? 2.538 -1.132 9.491 1.00 84.94 265 LEU A O 1
ATOM 2193 N N . TYR A 1 266 ? 4.736 -0.814 9.756 1.00 81.81 266 TYR A N 1
ATOM 2194 C CA . TYR A 1 266 ? 4.855 0.278 8.805 1.00 81.81 266 TYR A CA 1
ATOM 2195 C C . TYR A 1 266 ? 4.558 -0.140 7.359 1.00 81.81 266 TYR A C 1
ATOM 2197 O O . TYR A 1 266 ? 4.852 -1.269 6.959 1.00 81.81 266 TYR A O 1
ATOM 2205 N N . SER A 1 267 ? 3.945 0.772 6.596 1.00 84.69 267 SER A N 1
ATOM 2206 C CA . SER A 1 267 ? 3.336 0.508 5.282 1.00 84.69 267 SER A CA 1
ATOM 2207 C C . SER A 1 267 ? 2.564 -0.816 5.215 1.00 84.69 267 SER A C 1
ATOM 2209 O O . SER A 1 267 ? 2.894 -1.683 4.410 1.00 84.69 267 SER A O 1
ATOM 2211 N N . PRO A 1 268 ? 1.550 -1.018 6.071 1.00 89.31 268 PRO A N 1
ATOM 2212 C CA . PRO A 1 268 ? 0.806 -2.266 6.069 1.00 89.31 268 PRO A CA 1
ATOM 2213 C C . PRO A 1 268 ? 0.010 -2.399 4.766 1.00 89.31 268 PRO A C 1
ATOM 2215 O O . PRO A 1 268 ? -0.669 -1.459 4.360 1.00 89.31 268 PRO A O 1
ATOM 2218 N N . SER A 1 269 ? 0.065 -3.575 4.148 1.00 92.94 269 SER A N 1
ATOM 2219 C CA . SER A 1 269 ? -0.687 -3.899 2.936 1.00 92.94 269 SER A CA 1
ATOM 2220 C C . SER A 1 269 ? -1.245 -5.313 3.043 1.00 92.94 269 SER A C 1
ATOM 2222 O O . SER A 1 269 ? -0.497 -6.296 3.021 1.00 92.94 269 SER A O 1
ATOM 2224 N N . PHE A 1 270 ? -2.558 -5.427 3.212 1.00 94.12 270 PHE A N 1
ATOM 2225 C CA . PHE A 1 270 ? -3.262 -6.702 3.129 1.00 94.12 270 PHE A CA 1
ATOM 2226 C C . PHE A 1 270 ? -3.411 -7.130 1.670 1.00 94.12 270 PHE A C 1
ATOM 2228 O O . PHE A 1 270 ? -3.674 -6.289 0.810 1.00 94.12 270 PHE A O 1
ATOM 2235 N N . SER A 1 271 ? -3.285 -8.433 1.413 1.00 92.75 271 SER A N 1
ATOM 2236 C CA . SER A 1 271 ? -3.606 -9.014 0.110 1.00 92.75 271 SER A CA 1
ATOM 2237 C C . SER A 1 271 ? -5.087 -8.804 -0.238 1.00 92.75 271 SER A C 1
ATOM 2239 O O . SER A 1 271 ? -5.901 -8.654 0.679 1.00 92.75 271 SER A O 1
ATOM 2241 N N . PRO A 1 272 ? -5.465 -8.824 -1.531 1.00 89.19 272 PRO A N 1
ATOM 2242 C CA . PRO A 1 272 ? -6.852 -8.613 -1.961 1.00 89.19 272 PRO A CA 1
ATOM 2243 C C . PRO A 1 272 ? -7.870 -9.552 -1.291 1.00 89.19 272 PRO A C 1
ATOM 2245 O O . PRO A 1 272 ? -8.988 -9.152 -0.977 1.00 89.19 272 PRO A O 1
ATOM 2248 N N . ASP A 1 273 ? -7.479 -10.797 -1.008 1.00 89.81 273 ASP A N 1
ATOM 2249 C CA . ASP A 1 273 ? -8.292 -11.783 -0.282 1.00 89.81 273 ASP A CA 1
ATOM 2250 C C . ASP A 1 273 ? -8.256 -11.623 1.257 1.00 89.81 273 ASP A C 1
ATOM 2252 O O . ASP A 1 273 ? -8.983 -12.303 1.986 1.00 89.81 273 ASP A O 1
ATOM 2256 N N . GLY A 1 274 ? -7.409 -10.731 1.777 1.00 90.38 274 GLY A N 1
ATOM 2257 C CA . GLY A 1 274 ? -7.188 -10.483 3.200 1.00 90.38 274 GLY A CA 1
ATOM 2258 C C . GLY A 1 274 ? -6.428 -11.586 3.945 1.00 90.38 274 GLY A C 1
ATOM 2259 O O . GLY A 1 274 ? -6.342 -11.515 5.177 1.00 90.38 274 GLY A O 1
ATOM 2260 N N . ARG A 1 275 ? -5.893 -12.598 3.246 1.00 92.50 275 ARG A N 1
ATOM 2261 C CA . ARG A 1 275 ? -5.179 -13.737 3.847 1.00 92.50 275 ARG A CA 1
ATOM 2262 C C . ARG A 1 275 ? -3.786 -13.366 4.341 1.00 92.50 275 ARG A C 1
ATOM 2264 O O . ARG A 1 275 ? -3.345 -13.894 5.364 1.00 92.50 275 ARG A O 1
ATOM 2271 N N . TYR A 1 276 ? -3.108 -12.450 3.658 1.00 93.94 276 TYR A N 1
ATOM 2272 C CA . TYR A 1 276 ? -1.743 -12.042 3.965 1.00 93.94 276 TYR A CA 1
ATOM 2273 C C . TYR A 1 276 ? -1.670 -10.562 4.340 1.00 93.94 276 TYR A C 1
ATOM 2275 O O . TYR A 1 276 ? -2.454 -9.746 3.867 1.00 93.94 276 TYR A O 1
ATOM 2283 N N . LEU A 1 277 ? -0.701 -10.212 5.184 1.00 93.81 277 LEU A N 1
ATOM 2284 C CA . LEU A 1 277 ? -0.339 -8.837 5.524 1.00 93.81 277 LEU A CA 1
ATOM 2285 C C . LEU A 1 277 ? 1.164 -8.643 5.332 1.00 93.81 277 LEU A C 1
ATOM 2287 O O . LEU A 1 277 ? 1.957 -9.266 6.038 1.00 93.81 277 LEU A O 1
ATOM 2291 N N . ALA A 1 278 ? 1.545 -7.755 4.421 1.00 94.00 278 ALA A N 1
ATOM 2292 C CA . ALA A 1 278 ? 2.917 -7.302 4.247 1.00 94.00 278 ALA A CA 1
ATOM 2293 C C . ALA A 1 278 ? 3.151 -6.015 5.039 1.00 94.00 278 ALA A C 1
ATOM 2295 O O . ALA A 1 278 ? 2.270 -5.157 5.102 1.00 94.00 278 ALA A O 1
ATOM 2296 N N . TYR A 1 279 ? 4.321 -5.888 5.659 1.00 90.50 279 TYR A N 1
ATOM 2297 C CA . TYR A 1 279 ? 4.726 -4.672 6.364 1.00 90.50 279 TYR A CA 1
ATOM 2298 C C . TYR A 1 279 ? 6.251 -4.592 6.532 1.00 90.50 279 TYR A C 1
ATOM 2300 O O . TYR A 1 279 ? 6.988 -5.566 6.345 1.00 90.50 279 TYR A O 1
ATOM 2308 N N . SER A 1 280 ? 6.728 -3.407 6.901 1.00 85.25 280 SER A N 1
ATOM 2309 C CA . SER A 1 280 ? 8.098 -3.133 7.340 1.00 85.25 280 SER A CA 1
ATOM 2310 C C . SER A 1 280 ? 8.116 -2.858 8.845 1.00 85.25 280 SER A C 1
ATOM 2312 O O . SER A 1 280 ? 7.148 -2.334 9.386 1.00 85.25 280 SER A O 1
ATOM 2314 N N . SER A 1 281 ? 9.216 -3.169 9.534 1.00 73.94 281 SER A N 1
ATOM 2315 C CA . SER A 1 281 ? 9.406 -2.780 10.945 1.00 73.94 281 SER A CA 1
ATOM 2316 C C . SER A 1 281 ? 9.984 -1.373 11.123 1.00 73.94 281 SER A C 1
ATOM 2318 O O . SER A 1 281 ? 10.019 -0.850 12.237 1.00 73.94 281 SER A O 1
ATOM 2320 N N . VAL A 1 282 ? 10.390 -0.730 10.021 1.00 68.56 282 VAL A N 1
ATOM 2321 C CA . VAL A 1 282 ? 10.916 0.641 9.989 1.00 68.56 282 VAL A CA 1
ATOM 2322 C C . VAL A 1 282 ? 10.355 1.382 8.779 1.00 68.56 282 VAL A C 1
ATOM 2324 O O . VAL A 1 282 ? 10.420 0.860 7.664 1.00 68.56 282 VAL A O 1
ATOM 2327 N N . ASP A 1 283 ? 9.833 2.588 9.013 1.00 57.16 283 ASP A N 1
ATOM 2328 C CA . ASP A 1 283 ? 9.368 3.505 7.961 1.00 57.16 283 ASP A CA 1
ATOM 2329 C C . ASP A 1 283 ? 10.439 4.514 7.537 1.00 57.16 283 ASP A C 1
ATOM 2331 O O . ASP A 1 283 ? 10.460 4.916 6.388 1.00 57.16 283 ASP A O 1
ATOM 2335 N N . TYR A 1 284 ? 11.340 4.918 8.437 1.00 55.25 284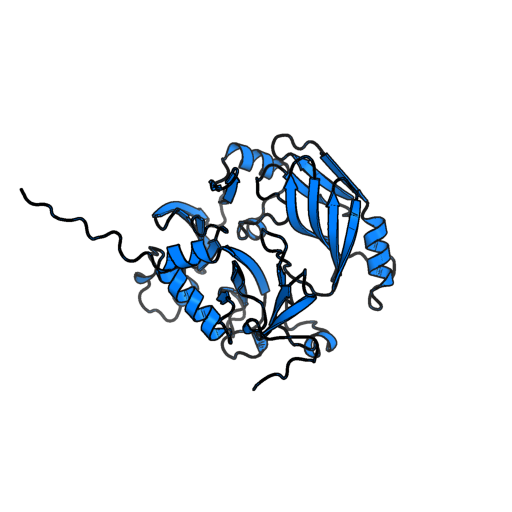 TYR A N 1
ATOM 2336 C CA . TYR A 1 284 ? 12.321 5.976 8.183 1.00 55.25 284 TYR A CA 1
ATOM 2337 C C . TYR A 1 284 ? 13.497 5.862 9.164 1.00 55.25 284 TYR A C 1
ATOM 2339 O O . TYR A 1 284 ? 13.281 5.819 10.376 1.00 55.25 284 TYR A O 1
ATOM 2347 N N . ASP A 1 285 ? 14.738 5.834 8.666 1.00 52.22 285 ASP A N 1
ATOM 2348 C CA . ASP A 1 285 ? 15.960 5.845 9.493 1.00 52.22 285 ASP A CA 1
ATOM 2349 C C . ASP A 1 285 ? 16.901 6.962 9.037 1.00 52.22 285 ASP A C 1
ATOM 2351 O O . ASP A 1 285 ? 17.813 6.733 8.262 1.00 52.22 285 ASP A O 1
ATOM 2355 N N . ASN A 1 286 ? 16.747 8.188 9.529 1.00 46.78 286 ASN A N 1
ATOM 2356 C CA . ASN A 1 286 ? 17.648 9.283 9.140 1.00 46.78 286 ASN A CA 1
ATOM 2357 C C . ASN A 1 286 ? 19.035 9.259 9.808 1.00 46.78 286 ASN A C 1
ATOM 2359 O O . ASN A 1 286 ? 19.752 10.262 9.732 1.00 46.78 286 ASN A O 1
ATOM 2363 N N . ARG A 1 287 ? 19.401 8.193 10.540 1.00 49.88 287 ARG A N 1
ATOM 2364 C CA . ARG A 1 287 ? 20.612 8.103 11.384 1.00 49.88 287 ARG A CA 1
ATOM 2365 C C . ARG A 1 287 ? 20.772 9.216 12.436 1.00 49.88 287 ARG A C 1
ATOM 2367 O O . ARG A 1 287 ? 21.784 9.266 13.137 1.00 49.88 287 ARG A O 1
ATOM 2374 N N . ALA A 1 288 ? 19.793 10.106 12.583 1.00 41.59 288 ALA A N 1
ATOM 2375 C CA . ALA A 1 288 ? 19.825 11.289 13.431 1.00 41.59 288 ALA A CA 1
ATOM 2376 C C . ALA A 1 288 ? 18.597 11.282 14.345 1.00 41.59 288 ALA A C 1
ATOM 2378 O O . ALA A 1 288 ? 17.626 12.004 14.130 1.00 41.59 288 ALA A O 1
ATOM 2379 N N . GLY A 1 289 ? 18.659 10.457 15.391 1.00 44.69 289 GLY A N 1
ATOM 2380 C CA . GLY A 1 289 ? 17.612 10.394 16.412 1.00 44.69 289 GLY A CA 1
ATOM 2381 C C . GLY A 1 289 ? 17.027 9.011 16.664 1.00 44.69 289 GLY A C 1
ATOM 2382 O O . GLY A 1 289 ? 16.176 8.911 17.545 1.00 44.69 289 GLY A O 1
ATOM 2383 N N . MET A 1 290 ? 17.499 7.965 15.971 1.00 48.22 290 MET A N 1
ATOM 2384 C CA . MET A 1 290 ? 17.115 6.596 16.319 1.00 48.22 290 MET A CA 1
ATOM 2385 C C . MET A 1 290 ? 17.463 6.309 17.781 1.00 48.22 290 MET A C 1
ATOM 2387 O O . MET A 1 290 ? 18.607 6.497 18.221 1.00 48.22 290 MET A O 1
ATOM 2391 N N . LYS A 1 291 ? 16.472 5.859 18.551 1.00 50.44 291 LYS A N 1
ATOM 2392 C CA . LYS A 1 291 ? 16.717 5.385 19.917 1.00 50.44 291 LYS A CA 1
ATOM 2393 C C . LYS A 1 291 ? 17.513 4.081 19.807 1.00 50.44 291 LYS A C 1
ATOM 2395 O O . LYS A 1 291 ? 17.283 3.284 18.904 1.00 50.44 291 LYS A O 1
ATOM 2400 N N . SER A 1 292 ? 18.422 3.806 20.744 1.00 52.53 292 SER A N 1
ATOM 2401 C CA . SER A 1 292 ? 19.183 2.539 20.765 1.00 52.53 292 SER A CA 1
ATOM 2402 C C . SER A 1 292 ? 18.285 1.292 20.715 1.00 52.53 292 SER A C 1
ATOM 2404 O O . SER A 1 292 ? 18.692 0.259 20.201 1.00 52.53 292 SER A O 1
ATOM 2406 N N . THR A 1 293 ? 17.040 1.415 21.183 1.00 52.56 293 THR A N 1
ATOM 2407 C CA . THR A 1 293 ? 15.993 0.387 21.127 1.00 52.56 293 THR A CA 1
ATOM 2408 C C . THR A 1 293 ? 15.557 0.004 19.709 1.00 52.56 293 THR A C 1
ATOM 2410 O O . THR A 1 293 ? 15.066 -1.101 19.518 1.00 52.56 293 THR A O 1
ATOM 2413 N N . GLU A 1 294 ? 15.731 0.875 18.711 1.00 51.50 294 GLU A N 1
ATOM 2414 C CA . GLU A 1 294 ? 15.403 0.585 17.305 1.00 51.50 294 GLU A CA 1
ATOM 2415 C C . GLU A 1 294 ? 16.518 -0.232 16.622 1.00 51.50 294 GLU A C 1
ATOM 2417 O O . GLU A 1 294 ? 16.230 -1.128 15.834 1.00 51.50 294 GLU A O 1
ATOM 2422 N N . TYR A 1 295 ? 17.783 -0.029 17.019 1.00 53.25 295 TYR A N 1
ATOM 2423 C CA . TYR A 1 295 ? 18.931 -0.854 16.596 1.00 53.25 295 TYR A CA 1
ATOM 2424 C C . TYR A 1 295 ? 18.925 -2.269 17.190 1.00 53.25 295 TYR A C 1
ATOM 2426 O O . TYR A 1 295 ? 19.557 -3.181 16.652 1.00 53.25 295 TYR A O 1
ATOM 2434 N N . GLU A 1 296 ? 18.247 -2.441 18.323 1.00 54.38 296 GLU A N 1
ATOM 2435 C CA . GLU A 1 296 ? 18.144 -3.704 19.058 1.00 54.38 296 GLU A CA 1
ATOM 2436 C C . GLU A 1 296 ? 16.867 -4.489 18.709 1.00 54.38 296 GLU A C 1
ATOM 2438 O O . GLU A 1 296 ? 16.623 -5.548 19.296 1.00 54.38 296 GLU A O 1
ATOM 2443 N N . GLN A 1 297 ? 16.068 -4.013 17.738 1.00 55.94 297 GLN A N 1
ATOM 2444 C CA . GLN A 1 297 ? 14.902 -4.753 17.258 1.00 55.94 297 GLN A CA 1
ATOM 2445 C C . GLN A 1 297 ? 15.324 -6.147 16.796 1.00 55.94 297 GLN A C 1
ATOM 2447 O O . GLN A 1 297 ? 16.241 -6.332 15.992 1.00 55.94 297 GLN A O 1
ATOM 2452 N N . THR A 1 298 ? 14.658 -7.148 17.364 1.00 56.41 298 THR A N 1
ATOM 2453 C CA . THR A 1 298 ? 14.838 -8.545 16.996 1.00 56.41 298 THR A CA 1
ATOM 2454 C C . THR A 1 298 ? 13.497 -9.065 16.486 1.00 56.41 298 THR A C 1
ATOM 2456 O O . THR A 1 298 ? 12.568 -9.191 17.287 1.00 56.41 298 THR A O 1
ATOM 2459 N N . PRO A 1 299 ? 13.382 -9.379 15.185 1.00 62.16 299 PRO A N 1
ATOM 2460 C CA . PRO A 1 299 ? 14.421 -9.339 14.161 1.00 62.16 299 PRO A CA 1
ATOM 2461 C C . PRO A 1 299 ? 14.684 -7.896 13.678 1.00 62.16 299 PRO A C 1
ATOM 2463 O O . PRO A 1 299 ? 13.829 -7.030 13.867 1.00 62.16 299 PRO A O 1
ATOM 2466 N N . PRO A 1 300 ? 15.868 -7.638 13.091 1.00 66.81 300 PRO A N 1
ATOM 2467 C CA . PRO A 1 300 ? 16.263 -6.311 12.616 1.00 66.81 300 PRO A CA 1
ATOM 2468 C C . PRO A 1 300 ? 15.375 -5.824 11.455 1.00 66.81 300 PRO A C 1
ATOM 2470 O O . PRO A 1 300 ? 14.601 -6.624 10.917 1.00 66.81 300 PRO A O 1
ATOM 2473 N N . PRO A 1 301 ? 15.517 -4.556 11.018 1.00 74.25 301 PRO A N 1
ATOM 2474 C CA . PRO A 1 301 ? 14.771 -4.007 9.886 1.00 74.25 301 PRO A CA 1
ATOM 2475 C C . PRO A 1 301 ? 14.738 -4.952 8.677 1.00 74.25 301 PRO A C 1
ATOM 2477 O O . PRO A 1 301 ? 15.745 -5.568 8.315 1.00 74.25 301 PRO A O 1
ATOM 2480 N N . GLY A 1 302 ? 13.558 -5.114 8.083 1.00 82.50 302 GLY A N 1
ATOM 2481 C CA . GLY A 1 302 ? 13.340 -6.060 6.992 1.00 82.50 302 GLY A CA 1
ATOM 2482 C C . GLY A 1 302 ? 11.921 -6.010 6.444 1.00 82.50 302 GLY A C 1
ATOM 2483 O O . GLY A 1 302 ? 11.183 -5.055 6.693 1.00 82.50 302 GLY A O 1
ATOM 2484 N N . ILE A 1 303 ? 11.569 -7.026 5.662 1.00 88.44 303 ILE A N 1
ATOM 2485 C CA . ILE A 1 303 ? 10.219 -7.233 5.136 1.00 88.44 303 ILE A CA 1
ATOM 2486 C C . ILE A 1 303 ? 9.579 -8.380 5.901 1.00 88.44 303 ILE A C 1
ATOM 2488 O O . ILE A 1 303 ? 10.199 -9.425 6.108 1.00 88.44 303 ILE A O 1
ATOM 2492 N N . TYR A 1 304 ? 8.327 -8.183 6.285 1.00 90.50 304 TYR A N 1
ATOM 2493 C CA . TYR A 1 304 ? 7.531 -9.169 6.987 1.00 90.50 304 TYR A CA 1
ATOM 2494 C C . TYR A 1 304 ? 6.302 -9.481 6.159 1.00 90.50 304 TYR A C 1
ATOM 2496 O O . TYR A 1 304 ? 5.661 -8.576 5.625 1.00 90.50 304 TYR A O 1
ATOM 2504 N N . VAL A 1 305 ? 5.964 -10.761 6.093 1.00 93.06 305 VAL A N 1
ATOM 2505 C CA . VAL A 1 305 ? 4.695 -11.220 5.541 1.00 93.06 305 VAL A CA 1
ATOM 2506 C C . VAL A 1 305 ? 4.041 -12.087 6.593 1.00 93.06 305 VAL A C 1
ATOM 2508 O O . VAL A 1 305 ? 4.645 -13.046 7.059 1.00 93.06 305 VAL A O 1
ATOM 2511 N N . ARG A 1 306 ? 2.827 -11.744 7.005 1.00 92.06 306 ARG A N 1
ATOM 2512 C CA . ARG A 1 306 ? 2.064 -12.491 7.999 1.00 92.06 306 ARG A CA 1
ATOM 2513 C C . ARG A 1 306 ? 0.876 -13.165 7.341 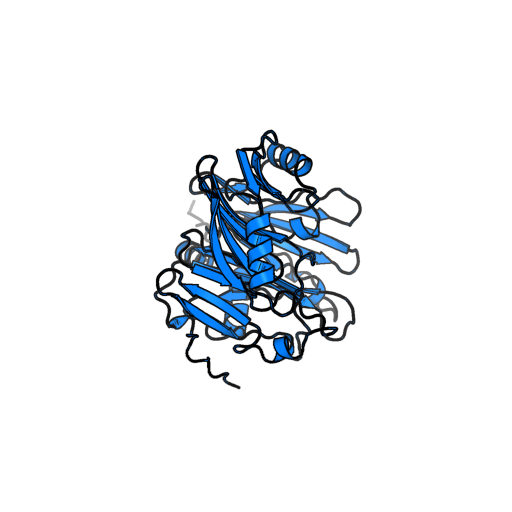1.00 92.06 306 ARG A C 1
ATOM 2515 O O . ARG A 1 306 ? 0.082 -12.498 6.692 1.00 92.06 306 ARG A O 1
ATOM 2522 N N . ASP A 1 307 ? 0.734 -14.461 7.569 1.00 92.06 307 ASP A N 1
ATOM 2523 C CA . ASP A 1 307 ? -0.486 -15.203 7.273 1.00 92.06 307 ASP A CA 1
ATOM 2524 C C . ASP A 1 307 ? -1.482 -14.972 8.419 1.00 92.06 307 ASP A C 1
ATOM 2526 O O . ASP A 1 307 ? -1.203 -15.258 9.589 1.00 92.06 307 ASP A O 1
ATOM 2530 N N . ILE A 1 308 ? -2.632 -14.389 8.090 1.00 90.50 308 ILE A N 1
ATOM 2531 C CA . ILE A 1 308 ? -3.661 -14.002 9.055 1.00 90.50 308 ILE A CA 1
ATOM 2532 C C . ILE A 1 308 ? -4.389 -15.223 9.621 1.00 90.50 308 ILE A C 1
ATOM 2534 O O . ILE A 1 308 ? -4.777 -15.206 10.791 1.00 90.50 308 ILE A O 1
ATOM 2538 N N . GLU A 1 309 ? -4.555 -16.281 8.828 1.00 88.94 309 GLU A N 1
ATOM 2539 C CA . GLU A 1 309 ? -5.248 -17.500 9.242 1.00 88.94 309 GLU A CA 1
ATOM 2540 C C . GLU A 1 309 ? -4.377 -18.326 10.191 1.00 88.94 309 GLU A C 1
ATOM 2542 O O . GLU A 1 309 ? -4.821 -18.717 11.274 1.00 88.94 309 GLU A O 1
ATOM 2547 N N . THR A 1 310 ? -3.121 -18.572 9.808 1.00 88.75 310 THR A N 1
ATOM 2548 C CA . THR A 1 310 ? -2.220 -19.424 10.600 1.00 88.75 310 THR A CA 1
ATOM 2549 C C . THR A 1 310 ? -1.476 -18.659 11.692 1.00 88.75 310 THR A C 1
ATOM 2551 O O . THR A 1 310 ? -0.979 -19.262 12.646 1.00 88.75 310 THR A O 1
ATOM 2554 N N . GLY A 1 311 ? -1.388 -17.332 11.573 1.00 88.19 311 GLY A N 1
ATOM 2555 C CA . GLY A 1 311 ? -0.634 -16.463 12.470 1.00 88.19 311 GLY A CA 1
ATOM 2556 C C . GLY A 1 311 ? 0.884 -16.526 12.281 1.00 88.19 311 GLY A C 1
ATOM 2557 O O . GLY A 1 311 ? 1.593 -15.858 13.035 1.00 88.19 311 GLY A O 1
ATOM 2558 N N . LYS A 1 312 ? 1.385 -17.302 11.310 1.00 89.56 312 LYS A N 1
ATOM 2559 C CA . LYS A 1 312 ? 2.814 -17.376 10.984 1.00 89.56 312 LYS A CA 1
ATOM 2560 C C . LYS A 1 312 ? 3.293 -16.067 10.356 1.00 89.56 312 LYS A C 1
ATOM 2562 O O . LYS A 1 312 ? 2.582 -15.467 9.553 1.00 89.56 312 LYS A O 1
ATOM 2567 N N . THR A 1 313 ? 4.530 -15.680 10.659 1.00 90.62 313 THR A N 1
ATOM 2568 C CA . THR A 1 313 ? 5.172 -14.500 10.070 1.00 90.62 313 THR A CA 1
ATOM 2569 C C . THR A 1 313 ? 6.480 -14.899 9.403 1.00 90.62 313 THR A C 1
ATOM 2571 O O . THR A 1 313 ? 7.432 -15.304 10.073 1.00 90.62 313 THR A O 1
ATOM 2574 N N . ALA A 1 314 ? 6.527 -14.765 8.082 1.00 90.06 314 ALA A N 1
ATOM 2575 C CA . ALA A 1 314 ? 7.744 -14.860 7.305 1.00 90.06 314 ALA A CA 1
ATOM 2576 C C . ALA A 1 314 ? 8.556 -13.568 7.437 1.00 90.06 314 ALA A C 1
ATOM 2578 O O . ALA A 1 314 ? 7.998 -12.468 7.458 1.00 90.06 314 ALA A O 1
ATOM 2579 N N . TYR A 1 315 ? 9.878 -13.706 7.506 1.00 87.69 315 TYR A N 1
ATOM 2580 C CA . TYR A 1 315 ? 10.807 -12.582 7.566 1.00 87.69 315 TYR A CA 1
ATOM 2581 C C . TYR A 1 315 ? 11.858 -12.674 6.464 1.00 87.69 315 TYR A C 1
ATOM 2583 O O . TYR A 1 315 ? 12.535 -13.694 6.313 1.00 87.69 315 TYR A O 1
ATOM 2591 N N . ILE A 1 316 ? 12.030 -11.575 5.735 1.00 86.75 316 ILE A N 1
ATOM 2592 C CA . ILE A 1 316 ? 13.038 -11.422 4.691 1.00 86.75 316 ILE A CA 1
ATOM 2593 C C . ILE A 1 316 ? 13.965 -10.292 5.114 1.00 86.75 316 ILE A C 1
ATOM 2595 O O . ILE A 1 316 ? 13.570 -9.127 5.217 1.00 86.75 316 ILE A O 1
ATOM 2599 N N . TYR A 1 317 ? 15.215 -10.662 5.387 1.00 83.25 317 TYR A N 1
ATOM 2600 C CA . TYR A 1 317 ? 16.234 -9.723 5.829 1.00 83.25 317 TYR A CA 1
ATOM 2601 C C . TYR A 1 317 ? 16.517 -8.691 4.737 1.00 83.25 317 TYR A C 1
ATOM 2603 O O . TYR A 1 317 ? 16.992 -9.039 3.655 1.00 83.25 317 TYR A O 1
ATOM 2611 N N . TRP A 1 318 ? 16.279 -7.419 5.050 1.00 80.88 318 TRP A N 1
ATOM 2612 C CA . TRP A 1 318 ? 16.720 -6.302 4.227 1.00 80.88 318 TRP A CA 1
ATOM 2613 C C . TRP A 1 318 ? 16.900 -5.054 5.079 1.00 80.88 318 TRP A C 1
ATOM 2615 O O . TRP A 1 318 ? 15.957 -4.311 5.352 1.00 80.88 318 TRP A O 1
ATOM 2625 N N . ASP A 1 319 ? 18.153 -4.834 5.450 1.00 75.19 319 ASP A N 1
ATOM 2626 C CA . ASP A 1 319 ? 18.612 -3.675 6.200 1.00 75.19 319 ASP A CA 1
ATOM 2627 C C . ASP A 1 319 ? 19.588 -2.885 5.310 1.00 75.19 319 ASP A C 1
ATOM 2629 O O . ASP A 1 319 ? 20.766 -3.259 5.222 1.00 75.19 319 ASP A O 1
ATOM 2633 N N . PRO A 1 320 ? 19.113 -1.830 4.616 1.00 69.88 320 PRO A N 1
ATOM 2634 C CA . PRO A 1 320 ? 19.949 -1.013 3.737 1.00 69.88 320 PRO A CA 1
ATOM 2635 C C . PRO A 1 320 ? 21.185 -0.456 4.447 1.00 69.88 320 PRO A C 1
ATOM 2637 O O . PRO A 1 320 ? 22.251 -0.388 3.849 1.00 69.88 320 PRO A O 1
ATOM 2640 N N . SER A 1 321 ? 21.087 -0.164 5.751 1.00 64.50 321 SER A N 1
ATOM 2641 C CA . SER A 1 321 ? 22.183 0.421 6.535 1.00 64.50 321 SER A CA 1
ATOM 2642 C C . SER A 1 321 ? 23.415 -0.480 6.661 1.00 64.50 321 SER A C 1
ATOM 2644 O O . SER A 1 321 ? 24.506 -0.007 6.991 1.00 64.50 321 SER A O 1
ATOM 2646 N N . ARG A 1 322 ? 23.262 -1.786 6.401 1.00 68.44 322 ARG A N 1
ATOM 2647 C CA . ARG A 1 322 ? 24.361 -2.762 6.426 1.00 68.44 322 ARG A CA 1
ATOM 2648 C C . ARG A 1 322 ? 24.913 -3.098 5.051 1.00 68.44 322 ARG A C 1
ATOM 2650 O O . ARG A 1 322 ? 25.878 -3.862 4.973 1.00 68.44 322 ARG A O 1
ATOM 2657 N N . ASN A 1 323 ? 24.339 -2.549 3.988 1.00 68.62 323 ASN A N 1
ATOM 2658 C CA . ASN A 1 323 ? 24.898 -2.643 2.652 1.00 68.62 323 ASN A CA 1
ATOM 2659 C C . ASN A 1 323 ? 25.768 -1.405 2.398 1.00 68.62 323 ASN A C 1
ATOM 2661 O O . ASN A 1 323 ? 25.331 -0.288 2.609 1.00 68.62 323 ASN A O 1
ATOM 2665 N N . SER A 1 324 ? 27.013 -1.578 1.955 1.00 66.38 324 SER A N 1
ATOM 2666 C CA . SER A 1 324 ? 27.906 -0.441 1.683 1.00 66.38 324 SER A CA 1
ATOM 2667 C C . SER A 1 324 ? 27.484 0.410 0.481 1.00 66.38 324 SER A C 1
ATOM 2669 O O . SER A 1 324 ? 27.995 1.516 0.326 1.00 66.38 324 SER A O 1
ATOM 2671 N N . GLU A 1 325 ? 26.607 -0.119 -0.374 1.00 68.25 325 GLU A N 1
ATOM 2672 C CA . GLU A 1 325 ? 26.073 0.550 -1.568 1.00 68.25 325 GLU A CA 1
ATOM 2673 C C . GLU A 1 325 ? 24.702 1.204 -1.322 1.00 68.25 325 GLU A C 1
ATOM 2675 O O . GLU A 1 325 ? 24.192 1.913 -2.185 1.00 68.25 325 GLU A O 1
ATOM 2680 N N . GLU A 1 326 ? 24.093 0.979 -0.155 1.00 72.62 326 GLU A N 1
ATOM 2681 C CA . GLU A 1 326 ? 22.806 1.561 0.240 1.00 72.62 326 GLU A CA 1
ATOM 2682 C C . GLU A 1 326 ? 23.030 2.396 1.513 1.00 72.62 326 GLU A C 1
ATOM 2684 O O . GLU A 1 326 ? 23.881 2.062 2.331 1.00 72.62 326 GLU A O 1
ATOM 2689 N N . ASP A 1 327 ? 22.342 3.530 1.684 1.00 69.12 327 ASP A N 1
ATOM 2690 C CA . ASP A 1 327 ? 22.572 4.366 2.872 1.00 69.12 327 ASP A CA 1
ATOM 2691 C C . ASP A 1 327 ? 21.559 4.066 3.972 1.00 69.12 327 ASP A C 1
ATOM 2693 O O . ASP A 1 327 ? 21.796 3.255 4.868 1.00 69.12 327 ASP A O 1
ATOM 2697 N N . TYR A 1 328 ? 20.412 4.722 3.913 1.00 69.12 328 TYR A N 1
ATOM 2698 C CA . TYR A 1 328 ? 19.314 4.465 4.816 1.00 69.12 328 TYR A CA 1
ATOM 2699 C C . TYR A 1 328 ? 17.992 4.559 4.081 1.00 69.12 328 TYR A C 1
ATOM 2701 O O . TYR A 1 328 ? 17.881 5.085 2.970 1.00 69.12 328 TYR A O 1
ATOM 2709 N N . PHE A 1 329 ? 17.004 3.963 4.719 1.00 73.19 329 PHE A N 1
ATOM 2710 C CA . PHE A 1 329 ? 15.685 3.763 4.179 1.00 73.19 329 PHE A CA 1
ATOM 2711 C C . PHE A 1 329 ? 14.823 5.013 4.354 1.00 73.19 329 PHE A C 1
ATOM 2713 O O . PHE A 1 329 ? 14.786 5.580 5.449 1.00 73.19 329 PHE A O 1
ATOM 2720 N N . GLU A 1 330 ? 14.138 5.418 3.283 1.00 72.19 330 GLU A N 1
ATOM 2721 C CA . GLU A 1 330 ? 13.203 6.543 3.334 1.00 72.19 330 GLU A CA 1
ATOM 2722 C C . GLU A 1 330 ? 11.746 6.093 3.429 1.00 72.19 330 GLU A C 1
ATOM 2724 O O . GLU A 1 330 ? 11.036 6.617 4.275 1.00 72.19 330 GLU A O 1
ATOM 2729 N N . TYR A 1 331 ? 11.308 5.170 2.565 1.00 74.69 331 TYR A N 1
ATOM 2730 C CA . TYR A 1 331 ? 9.999 4.513 2.655 1.00 74.69 331 TYR A CA 1
ATOM 2731 C C . TYR A 1 331 ? 9.954 3.232 1.803 1.00 74.69 331 TYR A C 1
ATOM 2733 O O . TYR A 1 331 ? 10.792 3.003 0.918 1.00 74.69 331 TYR A O 1
ATOM 2741 N N . ARG A 1 332 ? 8.943 2.392 2.058 1.00 83.12 332 ARG A N 1
ATOM 2742 C CA . ARG A 1 332 ? 8.586 1.216 1.248 1.00 83.12 332 ARG A CA 1
ATOM 2743 C C . ARG A 1 332 ? 7.092 1.138 1.125 1.00 83.12 332 ARG A C 1
ATOM 2745 O O . ARG A 1 332 ? 6.398 1.320 2.116 1.00 83.12 332 ARG A O 1
ATOM 2752 N N . ASP A 1 333 ? 6.643 0.763 -0.054 1.00 86.12 333 ASP A N 1
ATOM 2753 C CA . ASP A 1 333 ? 5.267 0.372 -0.300 1.00 86.12 333 ASP A CA 1
ATOM 2754 C C . ASP A 1 333 ? 5.203 -1.072 -0.785 1.00 86.12 333 ASP A C 1
ATOM 2756 O O . ASP A 1 333 ? 6.175 -1.629 -1.310 1.00 86.12 333 ASP A O 1
ATOM 2760 N N . PHE A 1 334 ? 4.042 -1.680 -0.574 1.00 91.69 334 PHE A N 1
ATOM 2761 C CA . PHE A 1 334 ? 3.789 -3.079 -0.866 1.00 91.69 334 PHE A CA 1
ATOM 2762 C C . PHE A 1 334 ? 2.530 -3.215 -1.708 1.00 91.69 334 PHE A C 1
ATOM 2764 O O . PHE A 1 334 ? 1.452 -2.805 -1.277 1.00 91.69 334 PHE A O 1
ATOM 2771 N N . LEU A 1 335 ? 2.680 -3.841 -2.871 1.00 93.75 335 LEU A N 1
ATOM 2772 C CA . LEU A 1 335 ? 1.588 -4.166 -3.781 1.00 93.75 335 LEU A CA 1
ATOM 2773 C C . LEU A 1 335 ? 1.525 -5.678 -3.956 1.00 93.75 335 LEU A C 1
ATOM 2775 O O . LEU A 1 335 ? 2.557 -6.352 -4.018 1.00 93.75 335 LEU A O 1
ATOM 2779 N N . TRP A 1 336 ? 0.315 -6.203 -4.059 1.00 95.44 336 TRP A N 1
ATOM 2780 C CA . TRP A 1 336 ? 0.075 -7.623 -4.263 1.00 95.44 336 TRP A CA 1
ATOM 2781 C C . TRP A 1 336 ? -0.244 -7.881 -5.727 1.00 95.44 336 TRP A C 1
ATOM 2783 O O . TRP A 1 336 ? -1.115 -7.227 -6.290 1.00 95.44 336 TRP A O 1
ATOM 2793 N N . ILE A 1 337 ? 0.459 -8.838 -6.326 1.00 97.06 337 ILE A N 1
ATOM 2794 C CA . ILE A 1 337 ? 0.230 -9.289 -7.699 1.00 97.06 337 ILE A CA 1
ATOM 2795 C C . ILE A 1 337 ? -0.262 -10.727 -7.630 1.00 97.06 337 ILE A C 1
ATOM 2797 O O . ILE A 1 337 ? 0.362 -11.550 -6.966 1.00 97.06 337 ILE A O 1
ATOM 2801 N N . GLU A 1 338 ? -1.358 -11.049 -8.302 1.00 96.56 338 GLU A N 1
ATOM 2802 C CA . GLU A 1 338 ? -1.841 -12.423 -8.405 1.00 96.56 338 GLU A CA 1
ATOM 2803 C C . GLU A 1 338 ? -0.792 -13.298 -9.093 1.00 96.56 338 GLU A C 1
ATOM 2805 O O . GLU A 1 338 ? -0.220 -12.926 -10.123 1.00 96.56 338 GLU A O 1
ATOM 2810 N N . LYS A 1 339 ? -0.533 -14.471 -8.514 1.00 95.75 339 LYS A N 1
ATOM 2811 C CA . LYS A 1 339 ? 0.496 -15.400 -8.984 1.00 95.75 339 LYS A CA 1
ATOM 2812 C C . LYS A 1 339 ? 0.287 -15.792 -10.443 1.00 95.75 339 LYS A C 1
ATOM 2814 O O . LYS A 1 339 ? 1.197 -15.605 -11.248 1.00 95.75 339 LYS A O 1
ATOM 2819 N N . ASP A 1 340 ? -0.901 -16.285 -10.779 1.00 95.88 340 ASP A N 1
ATOM 2820 C CA . ASP A 1 340 ? -1.217 -16.758 -12.130 1.00 95.88 340 ASP A CA 1
ATOM 2821 C C . ASP A 1 340 ? -1.046 -15.631 -13.162 1.00 95.88 340 ASP A C 1
ATOM 2823 O O . ASP A 1 340 ? -0.395 -15.815 -14.192 1.00 95.88 340 ASP A O 1
ATOM 2827 N N . SER A 1 341 ? -1.537 -14.434 -12.833 1.00 95.69 341 SER A N 1
ATOM 2828 C CA . SER A 1 341 ? -1.435 -13.228 -13.659 1.00 95.69 341 SER A CA 1
ATOM 2829 C C . SER A 1 341 ? 0.021 -12.782 -13.864 1.00 95.69 341 SER A C 1
ATOM 2831 O O . SER A 1 341 ? 0.436 -12.434 -14.975 1.00 95.69 341 SER A O 1
ATOM 2833 N N . PHE A 1 342 ? 0.846 -12.831 -12.813 1.00 96.38 342 PHE A N 1
ATOM 2834 C CA . PHE A 1 342 ? 2.272 -12.523 -12.909 1.00 96.38 342 PHE A CA 1
ATOM 2835 C C . PHE A 1 342 ? 3.031 -13.557 -13.752 1.00 96.38 342 PHE A C 1
ATOM 2837 O O . PHE A 1 342 ? 3.856 -13.197 -14.596 1.00 96.38 342 PHE A O 1
ATOM 2844 N N . GLU A 1 343 ? 2.768 -14.846 -13.548 1.00 95.62 343 GLU A N 1
ATOM 2845 C CA . GLU A 1 343 ? 3.411 -15.924 -14.299 1.00 95.62 343 GLU A CA 1
ATOM 2846 C C . GLU A 1 343 ? 3.032 -15.891 -15.788 1.00 95.62 343 GLU A C 1
ATOM 2848 O O . GLU A 1 343 ? 3.909 -16.042 -16.648 1.00 95.62 343 GLU A O 1
ATOM 2853 N N . GLU A 1 344 ? 1.770 -15.603 -16.118 1.00 95.69 344 GLU A N 1
ATOM 2854 C CA . GLU A 1 344 ? 1.318 -15.345 -17.491 1.00 95.69 344 GLU A CA 1
ATOM 2855 C C . GLU A 1 344 ? 2.092 -14.167 -18.105 1.00 95.69 344 GLU A C 1
ATOM 2857 O O . GLU A 1 344 ? 2.747 -14.310 -19.144 1.00 95.69 344 GLU A O 1
ATOM 2862 N N . TYR A 1 345 ? 2.150 -13.031 -17.402 1.00 94.56 345 TYR A N 1
ATOM 2863 C CA . TYR A 1 345 ? 2.898 -11.856 -17.850 1.00 94.56 345 TYR A CA 1
ATOM 2864 C C . TYR A 1 345 ? 4.378 -12.173 -18.140 1.00 94.56 345 TYR A C 1
ATOM 2866 O O . TYR A 1 345 ? 4.957 -11.678 -19.119 1.00 94.56 345 TYR A O 1
ATOM 2874 N N . MET A 1 346 ? 5.010 -13.006 -17.307 1.00 94.19 346 MET A N 1
ATOM 2875 C CA . MET A 1 346 ? 6.423 -13.372 -17.430 1.00 94.19 346 MET A CA 1
ATOM 2876 C C . MET A 1 346 ? 6.696 -14.401 -18.537 1.00 94.19 346 MET A C 1
ATOM 2878 O O . MET A 1 346 ? 7.764 -14.348 -19.168 1.00 94.19 346 MET A O 1
ATOM 2882 N N . THR A 1 347 ? 5.757 -15.313 -18.793 1.00 89.94 347 THR A N 1
ATOM 2883 C CA . THR A 1 347 ? 5.877 -16.371 -19.811 1.00 89.94 347 THR A CA 1
ATOM 2884 C C . THR A 1 347 ? 5.581 -15.879 -21.219 1.00 89.94 347 THR A C 1
ATOM 2886 O O . THR A 1 347 ? 6.203 -16.375 -22.165 1.00 89.94 347 THR A O 1
ATOM 2889 N N . ASP A 1 348 ? 4.746 -14.848 -21.354 1.00 70.19 348 ASP A N 1
ATOM 2890 C CA . ASP A 1 348 ? 4.507 -14.150 -22.610 1.00 70.19 348 ASP A CA 1
ATOM 2891 C C . ASP A 1 348 ? 5.836 -13.697 -23.232 1.00 70.19 348 ASP A C 1
ATOM 2893 O O . ASP A 1 348 ? 6.511 -12.741 -22.813 1.00 70.19 348 ASP A O 1
ATOM 2897 N N . THR A 1 349 ? 6.245 -14.472 -24.228 1.00 52.84 349 THR A N 1
ATOM 2898 C CA . THR A 1 349 ? 7.441 -14.313 -25.038 1.00 52.84 349 THR A CA 1
ATOM 2899 C C . THR A 1 349 ? 6.969 -13.967 -26.443 1.00 52.84 349 THR A C 1
ATOM 2901 O O . THR A 1 349 ? 6.282 -14.749 -27.088 1.00 52.84 349 THR A O 1
ATOM 2904 N N . ASP A 1 350 ? 7.331 -12.769 -26.903 1.00 50.25 350 ASP A N 1
ATOM 2905 C CA . ASP A 1 350 ? 7.329 -12.353 -28.306 1.00 50.25 350 ASP A CA 1
ATOM 2906 C C . ASP A 1 350 ? 6.058 -12.636 -29.131 1.00 50.25 350 ASP A C 1
ATOM 2908 O O . ASP A 1 350 ? 6.024 -13.495 -30.016 1.00 50.25 350 ASP A O 1
ATOM 2912 N N . GLY A 1 351 ? 5.073 -11.742 -29.015 1.00 41.38 351 GLY A N 1
ATOM 2913 C CA . GLY A 1 351 ? 4.043 -11.497 -30.035 1.00 41.38 351 GLY A CA 1
ATOM 2914 C C . GLY A 1 351 ? 4.586 -10.926 -31.362 1.00 41.38 351 GLY A C 1
ATOM 2915 O O . GLY A 1 351 ? 3.954 -10.078 -31.987 1.00 41.38 351 GLY A O 1
ATOM 2916 N N . LYS A 1 352 ? 5.763 -11.369 -31.825 1.00 42.09 352 LYS A N 1
ATOM 2917 C CA . LYS A 1 352 ? 6.297 -11.123 -33.176 1.00 42.09 352 LYS A CA 1
ATOM 2918 C C . LYS A 1 352 ? 6.730 -12.428 -33.841 1.00 42.09 352 LYS A C 1
ATOM 2920 O O . LYS A 1 352 ? 7.847 -12.567 -34.317 1.00 42.09 352 LYS A O 1
ATOM 2925 N N . ASN A 1 353 ? 5.784 -13.347 -33.991 1.00 36.09 353 ASN A N 1
ATOM 2926 C CA . ASN A 1 353 ? 5.751 -14.227 -35.156 1.00 36.09 353 ASN A CA 1
ATOM 2927 C C . ASN A 1 353 ? 4.427 -14.026 -35.888 1.00 36.09 353 ASN A C 1
ATOM 2929 O O . ASN A 1 353 ? 3.557 -14.892 -35.929 1.00 36.09 353 ASN A O 1
ATOM 2933 N N . GLY A 1 354 ? 4.305 -12.846 -36.503 1.00 33.56 354 GLY A N 1
ATOM 2934 C CA . GLY A 1 354 ? 3.432 -12.661 -37.649 1.00 33.56 354 GLY A CA 1
ATOM 2935 C C . GLY A 1 354 ? 3.898 -13.606 -38.749 1.00 33.56 354 GLY A C 1
ATOM 2936 O O . GLY A 1 354 ? 4.859 -13.338 -39.471 1.00 33.56 354 GLY A O 1
ATOM 2937 N N . THR A 1 355 ? 3.225 -14.743 -38.824 1.00 34.06 355 THR A N 1
ATOM 2938 C CA . THR A 1 355 ? 3.174 -15.643 -39.963 1.00 34.06 355 THR A CA 1
ATOM 2939 C C . THR A 1 355 ? 3.078 -14.820 -41.247 1.00 34.06 355 THR A C 1
ATOM 2941 O O . THR A 1 355 ? 2.028 -14.283 -41.590 1.00 34.06 355 THR A O 1
ATOM 2944 N N . LYS A 1 356 ? 4.177 -14.753 -42.009 1.00 35.56 356 LYS A N 1
ATOM 2945 C CA . LYS A 1 356 ? 4.080 -14.555 -43.458 1.00 35.56 356 LYS A CA 1
ATOM 2946 C C . LYS A 1 356 ? 3.433 -15.812 -44.029 1.00 35.56 356 LYS A C 1
ATOM 2948 O O . LYS A 1 356 ? 4.110 -16.748 -44.448 1.00 35.56 356 LYS A O 1
ATOM 2953 N N . GLY A 1 357 ? 2.105 -15.837 -43.947 1.00 34.12 357 GLY A N 1
ATOM 2954 C CA . GLY A 1 357 ? 1.263 -16.672 -44.778 1.00 34.12 357 GLY A CA 1
ATOM 2955 C C . GLY A 1 357 ? 1.520 -16.318 -46.236 1.00 34.12 357 GLY A C 1
ATOM 2956 O O . GLY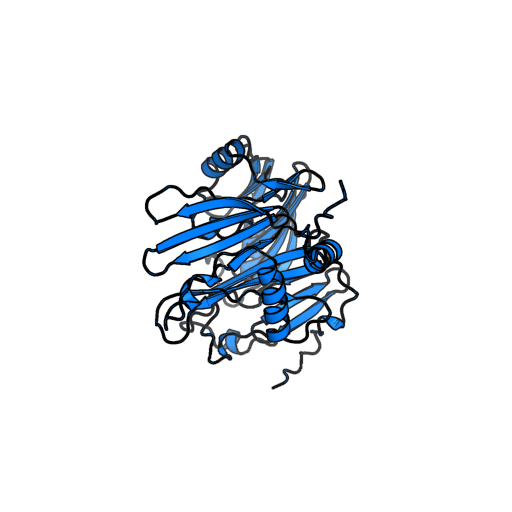 A 1 357 ? 1.690 -15.153 -46.592 1.00 34.12 357 GLY A O 1
ATOM 2957 N N . ALA A 1 358 ? 1.633 -17.368 -47.031 1.00 36.62 358 ALA A N 1
ATOM 2958 C CA . ALA A 1 358 ? 1.812 -17.325 -48.462 1.00 36.62 358 ALA A CA 1
ATOM 2959 C C . ALA A 1 358 ? 0.663 -16.583 -49.156 1.00 36.62 358 ALA A C 1
ATOM 2961 O O . ALA A 1 358 ? -0.495 -16.892 -48.889 1.00 36.62 358 ALA A O 1
ATOM 2962 N N . GLU A 1 359 ? 1.016 -15.707 -50.095 1.00 35.91 359 GLU A N 1
ATOM 2963 C CA . GLU A 1 359 ? 0.428 -15.643 -51.440 1.00 35.91 359 GLU A CA 1
ATOM 2964 C C . GLU A 1 359 ? 1.544 -15.408 -52.461 1.00 35.91 359 GLU A C 1
ATOM 2966 O O . GLU A 1 359 ? 2.440 -14.572 -52.181 1.00 35.91 359 GLU A O 1
#

Radius of gyration: 21.15 Å; chains: 1; bounding box: 52×47×80 Å

Secondary structure (DSSP, 8-state):
------TT-B-GGGS---SEEEEEEEEEEPTTSSS-EEE--EEE-TT--SHHHHHHHHHHHHTTS---GGG----TTGGGG--EEEEE-TTS-EEEEEEEETTTTEEEEEEEETTEEEEEEEE-SSS------EEEETTEEEEPPHHHHHHHHHHS---HHHHTSS--TTB-TTSSEEEEE-TTS-EEEEEETTT--EEEEEE-HHHHHHHHHH-TTS-TT----EEEEEEEE-SS-EEEEEEETTEEEEEEETTTEEEEEEES-EEEEE-TTSSEEEEES-S---SSS--HHHHT-SS-SEEEEEETTT--EEEEE--GGGSTT---EEEEEEEEEEHHHHHHHHH---S--------

pLDDT: mean 80.11, std 17.31, range [33.56, 97.69]